Protein AF-A0A818Q4G4-F1 (afdb_monomer)

Structure (mmCIF, N/CA/C/O backbone):
data_AF-A0A818Q4G4-F1
#
_entry.id   AF-A0A818Q4G4-F1
#
loop_
_atom_site.group_PDB
_atom_site.id
_atom_site.type_symbol
_atom_site.label_atom_id
_atom_site.label_alt_id
_atom_site.label_comp_id
_atom_site.label_asym_id
_atom_site.label_entity_id
_atom_site.label_seq_id
_atom_site.pdbx_PDB_ins_code
_atom_site.Cartn_x
_atom_site.Cartn_y
_atom_site.Cartn_z
_atom_site.occupancy
_atom_site.B_iso_or_equiv
_atom_site.auth_seq_id
_atom_site.auth_comp_id
_atom_site.auth_asym_id
_atom_site.auth_atom_id
_atom_site.pdbx_PDB_model_num
ATOM 1 N N . MET A 1 1 ? -18.768 9.412 6.913 1.00 45.88 1 MET A N 1
ATOM 2 C CA . MET A 1 1 ? -18.606 8.507 8.073 1.00 45.88 1 MET A CA 1
ATOM 3 C C . MET A 1 1 ? -18.270 7.125 7.557 1.00 45.88 1 MET A C 1
ATOM 5 O O . MET A 1 1 ? -18.942 6.663 6.645 1.00 45.88 1 MET A O 1
ATOM 9 N N . VAL A 1 2 ? -17.231 6.504 8.109 1.00 59.22 2 VAL A N 1
ATOM 10 C CA . VAL A 1 2 ? -16.833 5.127 7.802 1.00 59.22 2 VAL A CA 1
ATOM 11 C C . VAL A 1 2 ? -17.890 4.202 8.412 1.00 59.22 2 VAL A C 1
ATOM 13 O O . VAL A 1 2 ? -17.959 4.100 9.633 1.00 59.22 2 VAL A O 1
ATOM 16 N N . GLN A 1 3 ? -18.771 3.610 7.601 1.00 64.06 3 GLN A N 1
ATOM 17 C CA . GLN A 1 3 ? -19.768 2.664 8.110 1.00 64.06 3 GLN A CA 1
ATOM 18 C C . GLN A 1 3 ? -19.282 1.224 7.926 1.00 64.06 3 GLN A C 1
ATOM 20 O O . GLN A 1 3 ? -18.859 0.877 6.821 1.00 64.06 3 GLN A O 1
ATOM 25 N N . PRO A 1 4 ? -19.325 0.393 8.981 1.00 77.50 4 PRO A N 1
ATOM 26 C CA . PRO A 1 4 ? -18.997 -1.015 8.859 1.00 77.50 4 PRO A CA 1
ATOM 27 C C . PRO A 1 4 ? -20.070 -1.741 8.044 1.00 77.50 4 PRO A C 1
ATOM 29 O O . PRO A 1 4 ? -21.265 -1.576 8.280 1.00 77.50 4 PRO A O 1
ATOM 32 N N . ILE A 1 5 ? -19.620 -2.550 7.093 1.00 87.31 5 ILE A N 1
ATOM 33 C CA . ILE A 1 5 ? -20.449 -3.378 6.208 1.00 87.31 5 ILE A CA 1
ATOM 34 C C . ILE A 1 5 ? -20.346 -4.852 6.629 1.00 87.31 5 ILE A C 1
ATOM 36 O O . ILE A 1 5 ? -21.287 -5.624 6.467 1.00 87.31 5 ILE A O 1
ATOM 40 N N . TYR A 1 6 ? -19.214 -5.230 7.223 1.00 91.81 6 TYR A N 1
ATOM 41 C CA . TYR A 1 6 ? -18.897 -6.575 7.674 1.00 91.81 6 TYR A CA 1
ATOM 42 C C . TYR A 1 6 ? -18.928 -6.664 9.206 1.00 91.81 6 TYR A C 1
ATOM 44 O O . TYR A 1 6 ? -18.497 -5.732 9.893 1.00 91.81 6 TYR A O 1
ATOM 52 N N . PRO A 1 7 ? -19.367 -7.803 9.776 1.00 90.19 7 PRO A N 1
ATOM 53 C CA . PRO A 1 7 ? -19.354 -8.023 11.226 1.00 90.19 7 PRO A CA 1
ATOM 54 C C . PRO A 1 7 ? -17.931 -8.111 11.802 1.00 90.19 7 PRO A C 1
ATOM 56 O O . PRO A 1 7 ? -17.728 -8.011 13.015 1.00 90.19 7 PRO A O 1
ATOM 59 N N . GLN A 1 8 ? -16.942 -8.344 10.940 1.00 91.81 8 GLN A N 1
ATOM 60 C CA . GLN A 1 8 ? -15.541 -8.479 11.294 1.00 91.81 8 GLN A CA 1
ATOM 61 C C . GLN A 1 8 ? -14.665 -8.248 10.059 1.00 91.81 8 GLN A C 1
ATOM 63 O O . GLN A 1 8 ? -15.056 -8.611 8.953 1.00 91.81 8 GLN A O 1
ATOM 68 N N . THR A 1 9 ? -13.475 -7.691 10.266 1.00 95.00 9 THR A N 1
ATOM 69 C CA . THR A 1 9 ? -12.383 -7.666 9.287 1.00 95.00 9 THR A CA 1
ATOM 70 C C . THR A 1 9 ? -11.334 -8.695 9.690 1.00 95.00 9 THR A C 1
ATOM 72 O O . THR A 1 9 ? -10.832 -8.650 10.819 1.00 95.00 9 THR A O 1
ATOM 75 N N . ALA A 1 10 ? -10.996 -9.606 8.777 1.00 96.56 10 ALA A N 1
ATOM 76 C CA . ALA A 1 10 ? -9.945 -10.600 8.982 1.00 96.56 10 ALA A CA 1
ATOM 77 C C . ALA A 1 10 ? -8.611 -10.115 8.401 1.00 96.56 10 ALA A C 1
ATOM 79 O O . ALA A 1 10 ? -8.514 -9.858 7.197 1.00 96.56 10 ALA A O 1
ATOM 80 N N . VAL A 1 11 ? -7.573 -10.024 9.236 1.00 97.75 11 VAL A N 1
ATOM 81 C CA . VAL A 1 11 ? -6.224 -9.633 8.802 1.00 97.75 11 VAL A CA 1
ATOM 82 C C . VAL A 1 11 ? -5.297 -10.842 8.797 1.00 97.75 11 VAL A C 1
ATOM 84 O O . VAL A 1 11 ? -5.201 -11.577 9.783 1.00 97.75 11 VAL A O 1
ATOM 87 N N . ARG A 1 12 ? -4.589 -11.045 7.684 1.00 97.69 12 ARG A N 1
ATOM 88 C CA . ARG A 1 12 ? -3.616 -12.132 7.521 1.00 97.69 12 ARG A CA 1
ATOM 89 C C . ARG A 1 12 ? -2.305 -11.581 6.980 1.00 97.69 12 ARG A C 1
ATOM 91 O O . ARG A 1 12 ? -2.297 -10.653 6.180 1.00 97.69 12 ARG A O 1
ATOM 98 N N . VAL A 1 13 ? -1.204 -12.182 7.407 1.00 97.50 13 VAL A N 1
ATOM 99 C CA . VAL A 1 13 ? 0.130 -11.947 6.841 1.00 97.50 13 VAL A CA 1
ATOM 100 C C . VAL A 1 13 ? 0.610 -13.273 6.285 1.00 97.50 13 VAL A C 1
ATOM 102 O O . VAL A 1 13 ? 0.623 -14.256 7.027 1.00 97.50 13 VAL A O 1
ATOM 105 N N . ILE A 1 14 ? 0.933 -13.315 4.997 1.00 96.56 14 ILE A N 1
ATOM 106 C CA . ILE A 1 14 ? 1.304 -14.539 4.285 1.00 96.56 14 ILE A CA 1
ATOM 107 C C . ILE A 1 14 ? 2.549 -14.303 3.434 1.00 96.56 14 ILE A C 1
ATOM 109 O O . ILE A 1 14 ? 2.762 -13.207 2.912 1.00 96.56 14 ILE A O 1
ATOM 113 N N . ASN A 1 15 ? 3.379 -15.338 3.344 1.00 95.12 15 ASN A N 1
ATOM 114 C CA . ASN A 1 15 ? 4.581 -15.336 2.527 1.00 95.12 15 ASN A CA 1
ATOM 115 C C . ASN A 1 15 ? 4.192 -15.809 1.126 1.00 95.12 15 ASN A C 1
ATOM 117 O O . ASN A 1 15 ? 4.100 -17.010 0.883 1.00 95.12 15 ASN A O 1
ATOM 121 N N . ALA A 1 16 ? 3.811 -14.858 0.277 1.00 95.19 16 ALA A N 1
ATOM 122 C CA . ALA A 1 16 ? 3.266 -15.120 -1.047 1.00 95.19 16 ALA A CA 1
ATOM 123 C C . ALA A 1 16 ? 3.445 -13.908 -1.967 1.00 95.19 16 ALA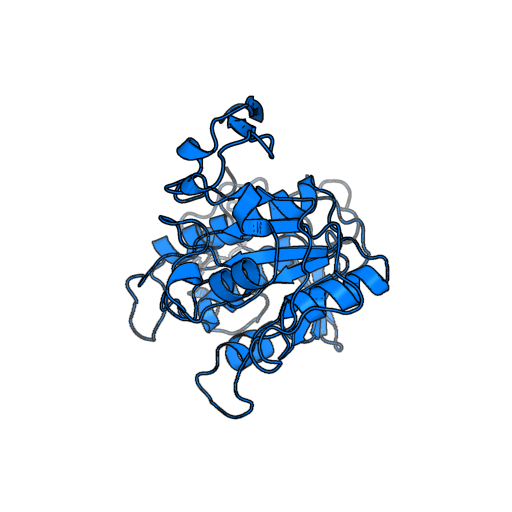 A C 1
ATOM 125 O O . ALA A 1 16 ? 3.551 -12.766 -1.503 1.00 95.19 16 ALA A O 1
ATOM 126 N N . ASP A 1 17 ? 3.408 -14.167 -3.272 1.00 95.88 17 ASP A N 1
ATOM 127 C CA . ASP A 1 17 ? 3.354 -13.145 -4.309 1.00 95.88 17 ASP A CA 1
ATOM 128 C C . ASP A 1 17 ? 2.017 -12.389 -4.278 1.00 95.88 17 ASP A C 1
ATOM 130 O O . ASP A 1 17 ? 0.932 -12.971 -4.202 1.00 95.88 17 ASP A O 1
ATOM 134 N N . CYS A 1 18 ? 2.081 -11.061 -4.351 1.00 97.31 18 CYS A N 1
ATOM 135 C CA . CYS A 1 18 ? 0.892 -10.226 -4.212 1.00 97.31 18 CYS A CA 1
ATOM 136 C C . CYS A 1 18 ? -0.108 -10.354 -5.378 1.00 97.31 18 CYS A C 1
ATOM 138 O O . CYS A 1 18 ? -1.302 -10.145 -5.161 1.00 97.31 18 CYS A O 1
ATOM 140 N N . LEU A 1 19 ? 0.337 -10.722 -6.586 1.00 97.88 19 LEU A N 1
ATOM 141 C CA . LEU A 1 19 ? -0.542 -10.920 -7.741 1.00 97.88 19 LEU A CA 1
ATOM 142 C C . LEU A 1 19 ? -1.226 -12.288 -7.700 1.00 97.88 19 LEU A C 1
ATOM 144 O O . LEU A 1 19 ? -2.399 -12.373 -8.061 1.00 97.88 19 LEU A O 1
ATOM 148 N N . HIS A 1 20 ? -0.562 -13.325 -7.181 1.00 97.12 20 HIS A N 1
ATOM 149 C CA . HIS A 1 20 ? -1.218 -14.609 -6.897 1.00 97.12 20 HIS A CA 1
ATOM 150 C C . HIS A 1 20 ? -2.303 -14.455 -5.824 1.00 97.12 20 HIS A C 1
ATOM 152 O O . HIS A 1 20 ? -3.438 -14.873 -6.028 1.00 97.12 20 HIS A O 1
ATOM 158 N N . VAL A 1 21 ? -2.011 -13.738 -4.732 1.00 98.19 21 VAL A N 1
ATOM 159 C CA . VAL A 1 21 ? -3.006 -13.443 -3.681 1.00 98.19 21 VAL A CA 1
ATOM 160 C C . VAL A 1 21 ? -4.192 -12.643 -4.228 1.00 98.19 21 VAL A C 1
ATOM 162 O O . VAL A 1 21 ? -5.340 -12.888 -3.850 1.00 98.19 21 VAL A O 1
ATOM 165 N N . TYR A 1 22 ? -3.936 -11.686 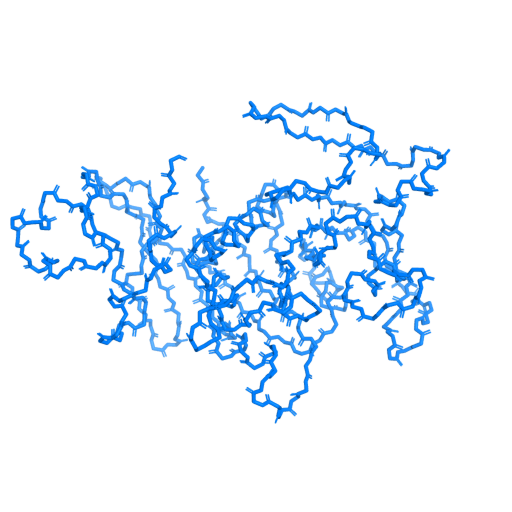-5.125 1.00 98.44 22 TYR A N 1
ATOM 166 C CA . TYR A 1 22 ? -4.996 -10.952 -5.813 1.00 98.44 22 TYR A CA 1
ATOM 167 C C . TYR A 1 22 ? -5.875 -11.896 -6.645 1.00 98.44 22 TYR A C 1
ATOM 169 O O . TYR A 1 22 ? -7.100 -11.855 -6.521 1.00 98.44 22 TYR A O 1
ATOM 177 N N . ALA A 1 23 ? -5.258 -12.771 -7.445 1.00 97.81 23 ALA A N 1
ATOM 178 C CA . ALA A 1 23 ? -5.958 -13.751 -8.271 1.00 97.81 23 ALA A CA 1
ATOM 179 C C . ALA A 1 23 ? -6.847 -14.679 -7.422 1.00 97.81 23 ALA A C 1
ATOM 181 O O . ALA A 1 23 ? -8.038 -14.815 -7.710 1.00 97.81 23 ALA A O 1
ATOM 182 N N . ASP A 1 24 ? -6.325 -15.213 -6.316 1.00 97.69 24 ASP A N 1
ATOM 183 C CA . ASP A 1 24 ? -7.068 -16.087 -5.399 1.00 97.69 24 ASP A CA 1
ATOM 184 C C . ASP A 1 24 ? -8.314 -15.413 -4.811 1.00 97.69 24 ASP A C 1
ATOM 186 O O . ASP A 1 24 ? -9.375 -16.034 -4.683 1.00 97.69 24 ASP A O 1
ATOM 190 N N . LEU A 1 25 ? -8.210 -14.130 -4.451 1.00 98.06 25 LEU A N 1
ATOM 191 C CA . LEU A 1 25 ? -9.346 -13.350 -3.958 1.00 98.06 25 LEU A CA 1
ATOM 192 C C . LEU A 1 25 ? -10.385 -13.109 -5.060 1.00 98.06 25 LEU A C 1
ATOM 194 O O . LEU A 1 25 ? -11.585 -13.247 -4.808 1.00 98.06 25 LEU A O 1
ATOM 198 N N . THR A 1 26 ? -9.949 -12.794 -6.284 1.00 97.06 26 THR A N 1
ATOM 199 C CA . THR A 1 26 ? -10.874 -12.618 -7.417 1.00 97.06 26 THR A CA 1
ATOM 200 C C . THR A 1 26 ? -11.589 -13.914 -7.797 1.00 97.06 26 THR A C 1
ATOM 202 O O . THR A 1 26 ? -12.791 -13.887 -8.065 1.00 97.06 26 THR A O 1
ATOM 205 N N . ALA A 1 27 ? -10.910 -15.065 -7.730 1.00 96.88 27 ALA A N 1
ATOM 206 C CA . ALA A 1 27 ? -11.511 -16.380 -7.964 1.00 96.88 27 ALA A CA 1
ATOM 207 C C . ALA A 1 27 ? -12.617 -16.701 -6.940 1.00 96.88 27 ALA A C 1
ATOM 209 O O . ALA A 1 27 ? -13.618 -17.342 -7.263 1.00 96.88 27 ALA A O 1
ATOM 210 N N . GLN A 1 28 ? -12.485 -16.177 -5.719 1.00 97.00 28 GLN A N 1
ATOM 211 C CA . GLN A 1 28 ? -13.499 -16.243 -4.662 1.00 97.00 28 GLN A CA 1
ATOM 212 C C . GLN A 1 28 ? -14.595 -15.168 -4.784 1.00 97.00 28 GLN A C 1
ATOM 214 O O . GLN A 1 28 ? -15.452 -15.065 -3.907 1.00 97.00 28 GLN A O 1
ATOM 219 N N . ARG A 1 29 ? -14.613 -14.401 -5.883 1.00 96.81 29 ARG A N 1
ATOM 220 C CA . ARG A 1 29 ? -15.570 -13.321 -6.184 1.00 96.81 29 ARG A CA 1
ATOM 221 C C . ARG A 1 29 ? -15.492 -12.105 -5.259 1.00 96.81 29 ARG A C 1
ATOM 223 O O . ARG A 1 29 ? -16.436 -11.314 -5.224 1.00 96.81 29 ARG A O 1
ATOM 230 N N . TYR A 1 30 ? -14.378 -11.925 -4.555 1.00 97.81 30 TYR A N 1
ATOM 231 C CA . TYR A 1 30 ? -14.087 -10.659 -3.887 1.00 97.81 30 TYR A CA 1
ATOM 232 C C . TYR A 1 30 ? -13.664 -9.593 -4.904 1.00 97.81 30 TYR A C 1
ATOM 234 O O . TYR A 1 30 ? -13.288 -9.893 -6.040 1.00 97.81 30 TYR A O 1
ATOM 242 N N . ARG A 1 31 ? -13.694 -8.330 -4.479 1.00 97.88 31 ARG A N 1
ATOM 243 C CA . ARG A 1 31 ? -13.236 -7.158 -5.236 1.00 97.88 31 ARG A CA 1
ATOM 244 C C . ARG A 1 31 ? -11.984 -6.563 -4.581 1.00 97.88 31 ARG A C 1
ATOM 246 O O . ARG A 1 31 ? -12.066 -5.475 -3.998 1.00 97.88 31 ARG A O 1
ATOM 253 N N . PRO A 1 32 ? -10.824 -7.240 -4.669 1.00 98.44 32 PRO A N 1
ATOM 254 C CA . PRO A 1 32 ? -9.597 -6.766 -4.050 1.00 98.44 32 PRO A CA 1
ATOM 255 C C . PRO A 1 32 ? -9.027 -5.513 -4.725 1.00 98.44 32 PRO A C 1
ATOM 257 O O . PRO A 1 32 ? -9.223 -5.273 -5.920 1.00 98.44 32 PRO A O 1
ATOM 260 N N . VAL A 1 33 ? -8.252 -4.748 -3.956 1.00 98.75 33 VAL A N 1
ATOM 261 C CA . VAL A 1 33 ? -7.336 -3.716 -4.458 1.00 98.75 33 VAL A CA 1
ATOM 262 C C . VAL A 1 33 ? -5.914 -3.999 -3.995 1.00 98.75 33 VAL A C 1
ATOM 264 O O . VAL A 1 33 ? -5.688 -4.354 -2.837 1.00 98.75 33 VAL A O 1
ATOM 267 N N . LEU A 1 34 ? -4.958 -3.853 -4.908 1.00 98.75 34 LEU A N 1
ATOM 268 C CA . LEU A 1 34 ? -3.544 -4.121 -4.674 1.00 98.75 34 LEU A CA 1
ATOM 269 C C . LEU A 1 34 ? -2.771 -2.833 -4.372 1.00 98.75 34 LEU A C 1
ATOM 271 O O . LEU A 1 34 ? -2.859 -1.849 -5.104 1.00 98.75 34 LEU A O 1
ATOM 275 N N . LEU A 1 35 ? -1.952 -2.841 -3.326 1.00 98.75 35 LEU A N 1
ATOM 276 C CA . LEU A 1 35 ? -0.977 -1.781 -3.083 1.00 98.75 35 LEU A CA 1
ATOM 277 C C . LEU A 1 35 ? 0.211 -1.918 -4.044 1.00 98.75 35 LEU A C 1
ATOM 279 O O . LEU A 1 35 ? 0.938 -2.907 -3.979 1.00 98.75 35 LEU A O 1
ATOM 283 N N . ASN A 1 36 ? 0.457 -0.891 -4.857 1.00 98.50 36 ASN A N 1
ATOM 284 C CA . ASN A 1 36 ? 1.748 -0.665 -5.506 1.00 98.50 36 ASN A CA 1
ATOM 285 C C . ASN A 1 36 ? 2.608 0.237 -4.597 1.00 98.50 36 ASN A C 1
ATOM 287 O O . ASN A 1 36 ? 2.262 1.402 -4.365 1.00 98.50 36 ASN A O 1
ATOM 291 N N . MET A 1 37 ? 3.716 -0.294 -4.070 1.00 97.38 37 MET A N 1
ATOM 292 C CA . MET A 1 37 ? 4.698 0.447 -3.265 1.00 97.38 37 MET A CA 1
ATOM 293 C C . MET A 1 37 ? 5.553 1.359 -4.153 1.00 97.38 37 MET A C 1
ATOM 295 O O . MET A 1 37 ? 6.731 1.105 -4.390 1.00 97.38 37 MET A O 1
ATOM 299 N N . ALA A 1 38 ? 4.920 2.420 -4.640 1.00 96.62 38 ALA A N 1
ATOM 300 C CA . ALA A 1 38 ? 5.398 3.188 -5.774 1.00 96.62 38 ALA A CA 1
ATOM 301 C C . ALA A 1 38 ? 6.653 4.022 -5.492 1.00 96.62 38 ALA A C 1
ATOM 303 O O . ALA A 1 38 ? 6.850 4.583 -4.409 1.00 96.62 38 ALA A O 1
ATOM 304 N N . ASN A 1 39 ? 7.461 4.205 -6.523 1.00 96.44 39 ASN A N 1
ATOM 305 C CA . ASN A 1 39 ? 8.461 5.249 -6.591 1.00 96.44 39 ASN A CA 1
ATOM 306 C C . ASN A 1 39 ? 7.770 6.604 -6.814 1.00 96.44 39 ASN A C 1
ATOM 308 O O . ASN A 1 39 ? 6.958 6.751 -7.717 1.00 96.44 39 ASN A O 1
ATOM 312 N N . ALA A 1 40 ? 8.092 7.621 -6.009 1.00 95.00 40 ALA A N 1
ATOM 313 C CA . ALA A 1 40 ? 7.434 8.930 -6.100 1.00 95.00 40 ALA A CA 1
ATOM 314 C C . ALA A 1 40 ? 7.803 9.738 -7.358 1.00 95.00 40 ALA A C 1
ATOM 316 O O . ALA A 1 40 ? 7.111 10.697 -7.691 1.00 95.00 40 ALA A O 1
ATOM 317 N N . GLN A 1 41 ? 8.920 9.416 -8.011 1.00 94.38 41 GLN A N 1
ATOM 318 C CA . GLN A 1 41 ? 9.505 10.209 -9.095 1.00 94.38 41 GLN A CA 1
ATOM 319 C C . GLN A 1 41 ? 9.276 9.576 -10.463 1.00 94.38 41 GLN A C 1
ATOM 321 O O . GLN A 1 41 ? 9.049 10.287 -11.438 1.00 94.38 41 GLN A O 1
ATOM 326 N N . THR A 1 42 ? 9.359 8.250 -10.543 1.00 93.31 42 THR A N 1
ATOM 327 C CA . THR A 1 42 ? 9.336 7.524 -11.812 1.00 93.31 42 THR A CA 1
ATOM 328 C C . THR A 1 42 ? 8.300 6.406 -11.755 1.00 93.31 42 THR A C 1
ATOM 330 O O . THR A 1 42 ? 8.431 5.536 -10.896 1.00 93.31 42 THR A O 1
ATOM 333 N N . PRO A 1 43 ? 7.300 6.386 -12.654 1.00 93.31 43 PRO A N 1
ATOM 334 C CA . PRO A 1 43 ? 6.320 5.306 -12.705 1.00 93.31 43 PRO A CA 1
ATOM 335 C C . PRO A 1 43 ? 7.012 3.968 -12.962 1.00 93.31 43 PRO A C 1
ATOM 337 O O . PRO A 1 43 ? 7.829 3.850 -13.879 1.00 93.31 43 PRO A O 1
ATOM 340 N N . GLY A 1 44 ? 6.699 2.957 -12.152 1.00 94.25 44 GLY A N 1
ATOM 341 C CA . GLY A 1 44 ? 7.310 1.639 -12.302 1.00 94.25 44 GLY A CA 1
ATOM 342 C C . GLY A 1 44 ? 8.765 1.575 -11.840 1.00 94.25 44 GLY A C 1
ATOM 343 O O . GLY A 1 44 ? 9.455 0.611 -12.164 1.00 94.25 44 GLY A O 1
ATOM 344 N N . GLY A 1 45 ? 9.274 2.617 -11.173 1.00 93.94 45 GLY A N 1
ATOM 345 C CA . GLY A 1 45 ? 10.643 2.674 -10.674 1.00 93.94 45 GLY A CA 1
ATOM 346 C C . GLY A 1 45 ? 11.689 2.351 -11.746 1.00 93.94 45 GLY A C 1
ATOM 347 O O . GLY A 1 45 ? 11.878 3.077 -12.726 1.00 93.94 45 GLY A O 1
ATOM 348 N N . GLY A 1 46 ? 12.433 1.268 -11.534 1.00 93.88 46 GLY A N 1
ATOM 349 C CA . GLY A 1 46 ? 13.468 0.777 -12.437 1.00 93.88 46 GLY A CA 1
ATOM 350 C C . GLY A 1 46 ? 13.046 -0.370 -13.357 1.00 93.88 46 GLY A C 1
ATOM 351 O O . GLY A 1 46 ? 13.943 -1.069 -13.828 1.00 93.88 46 GLY A O 1
ATOM 352 N N . TYR A 1 47 ? 11.752 -0.591 -13.636 1.00 94.19 47 TYR A N 1
ATOM 353 C CA . TYR A 1 47 ? 11.278 -1.838 -14.268 1.00 94.19 47 TYR A CA 1
ATOM 354 C C . TYR A 1 47 ? 11.965 -2.173 -15.602 1.00 94.19 47 TYR A C 1
ATOM 356 O O . TYR A 1 47 ? 12.277 -3.336 -15.857 1.00 94.19 47 TYR A O 1
ATOM 364 N N . ARG A 1 48 ? 12.286 -1.151 -16.409 1.00 92.56 48 ARG A N 1
ATOM 365 C CA . ARG A 1 48 ? 13.000 -1.269 -17.699 1.00 92.56 48 ARG A CA 1
ATOM 366 C C . ARG A 1 48 ? 14.485 -1.616 -17.576 1.00 92.56 48 ARG A C 1
ATOM 368 O O . ARG A 1 48 ? 15.100 -2.009 -18.558 1.00 92.56 48 ARG A O 1
ATOM 375 N N . ARG A 1 49 ? 15.072 -1.396 -16.399 1.00 92.44 49 ARG A N 1
ATOM 376 C CA . ARG A 1 49 ? 16.503 -1.586 -16.109 1.00 92.44 49 ARG A CA 1
ATOM 377 C C . ARG A 1 49 ? 16.777 -2.875 -15.332 1.00 92.44 49 ARG A C 1
ATOM 379 O O . ARG A 1 49 ? 17.910 -3.085 -14.923 1.00 92.44 49 ARG A O 1
ATOM 386 N N . GLY A 1 50 ? 15.751 -3.698 -15.107 1.00 88.31 50 GLY A N 1
ATOM 387 C CA . GLY A 1 50 ? 15.876 -4.930 -14.330 1.00 88.31 50 GLY A CA 1
ATOM 388 C C . GLY A 1 50 ? 16.003 -4.700 -12.825 1.00 88.31 50 GLY A C 1
ATOM 389 O O . GLY A 1 50 ? 16.562 -5.541 -12.143 1.00 88.31 50 GLY A O 1
ATOM 390 N N . ALA A 1 51 ? 15.517 -3.572 -12.289 1.00 89.62 51 ALA A N 1
ATOM 391 C CA . ALA A 1 51 ? 15.452 -3.424 -10.836 1.00 89.62 51 ALA A CA 1
ATOM 392 C C . ALA A 1 51 ? 14.445 -4.423 -10.237 1.00 89.62 51 ALA A C 1
ATOM 394 O O . ALA A 1 51 ? 13.396 -4.703 -10.831 1.00 89.62 51 ALA A O 1
ATOM 395 N N . GLU A 1 52 ? 14.779 -4.950 -9.066 1.00 86.50 52 GLU A N 1
ATOM 396 C CA . GLU A 1 52 ? 14.043 -6.008 -8.377 1.00 86.50 52 GLU A CA 1
ATOM 397 C C . GLU A 1 52 ? 13.363 -5.424 -7.135 1.00 86.50 52 GLU A C 1
ATOM 399 O O . GLU A 1 52 ? 13.937 -5.330 -6.051 1.00 86.50 52 GLU A O 1
ATOM 404 N N . ALA A 1 53 ? 12.128 -4.963 -7.314 1.00 92.62 53 ALA A N 1
ATOM 405 C CA . ALA A 1 53 ? 11.224 -4.643 -6.220 1.00 92.62 53 ALA A CA 1
ATOM 406 C C . ALA A 1 53 ? 9.778 -4.932 -6.642 1.00 92.62 53 ALA A C 1
ATOM 408 O O . ALA A 1 53 ? 9.496 -5.287 -7.790 1.00 92.62 53 ALA A O 1
ATOM 409 N N . GLN A 1 54 ? 8.851 -4.800 -5.692 1.00 95.81 54 GLN A N 1
ATOM 410 C CA . GLN A 1 54 ? 7.442 -5.119 -5.914 1.00 95.81 54 GLN A CA 1
ATOM 411 C C . GLN A 1 54 ? 6.831 -4.311 -7.070 1.00 95.81 54 GLN A C 1
ATOM 413 O O . GLN A 1 54 ? 6.160 -4.891 -7.920 1.00 95.81 54 GLN A O 1
ATOM 418 N N . GLU A 1 55 ? 7.067 -2.995 -7.120 1.00 97.00 55 GLU A N 1
ATOM 419 C CA . GLU A 1 55 ? 6.538 -2.135 -8.186 1.00 97.00 55 GLU A CA 1
ATOM 420 C C . GLU A 1 55 ? 7.030 -2.605 -9.560 1.00 97.00 55 GLU A C 1
ATOM 422 O O . GLU A 1 55 ? 6.235 -2.815 -10.478 1.00 97.00 55 GLU A O 1
ATOM 427 N N . GLU A 1 56 ? 8.335 -2.827 -9.693 1.00 96.25 56 GLU A N 1
ATOM 428 C CA . GLU A 1 56 ? 8.943 -3.282 -10.933 1.00 96.25 56 GLU A CA 1
ATOM 429 C C . GLU A 1 56 ? 8.404 -4.637 -11.397 1.00 96.25 56 GLU A C 1
ATOM 431 O O . GLU A 1 56 ? 8.149 -4.822 -12.590 1.00 96.25 56 GLU A O 1
ATOM 436 N N . ASN A 1 57 ? 8.199 -5.569 -10.464 1.00 95.56 57 ASN A N 1
ATOM 437 C CA . ASN A 1 57 ? 7.647 -6.886 -10.756 1.00 95.56 57 ASN A CA 1
ATOM 438 C C . ASN A 1 57 ? 6.198 -6.778 -11.274 1.00 95.56 57 ASN A C 1
ATOM 440 O O . ASN A 1 57 ? 5.875 -7.358 -12.313 1.00 95.56 57 ASN A O 1
ATOM 444 N N . ILE A 1 58 ? 5.356 -5.946 -10.641 1.00 97.44 58 ILE A N 1
ATOM 445 C CA . ILE A 1 58 ? 3.985 -5.677 -11.110 1.00 97.44 58 ILE A CA 1
ATOM 446 C C . ILE A 1 58 ? 4.005 -5.078 -12.525 1.00 97.44 58 ILE A C 1
ATOM 448 O O . ILE A 1 58 ? 3.241 -5.512 -13.392 1.00 97.44 58 ILE A O 1
ATOM 452 N N . PHE A 1 59 ? 4.879 -4.102 -12.786 1.00 96.94 59 PHE A N 1
ATOM 453 C CA . PHE A 1 59 ? 4.976 -3.442 -14.093 1.00 96.94 59 PHE A CA 1
ATOM 454 C C . PHE A 1 59 ? 5.440 -4.391 -15.199 1.00 96.94 59 PHE A C 1
ATOM 456 O O . PHE A 1 59 ? 4.913 -4.333 -16.307 1.00 96.94 59 PHE A O 1
ATOM 463 N N . ARG A 1 60 ? 6.391 -5.290 -14.917 1.00 96.38 60 ARG A N 1
ATOM 464 C CA . ARG A 1 60 ? 6.855 -6.288 -15.896 1.00 96.38 60 ARG A CA 1
ATOM 465 C C . ARG A 1 60 ? 5.793 -7.332 -16.231 1.00 96.38 60 ARG A C 1
ATOM 467 O O . ARG A 1 60 ? 5.804 -7.864 -17.339 1.00 96.38 60 ARG A O 1
ATOM 474 N N . ARG A 1 61 ? 4.886 -7.623 -15.296 1.00 97.56 61 ARG A N 1
ATOM 475 C CA . ARG A 1 61 ? 3.890 -8.696 -15.427 1.00 97.56 61 ARG A CA 1
ATOM 476 C C . ARG A 1 61 ? 2.533 -8.257 -15.954 1.00 97.56 61 ARG A C 1
ATOM 478 O O . ARG A 1 61 ? 1.670 -9.103 -16.186 1.00 97.56 61 ARG A O 1
ATOM 485 N N . SER A 1 62 ? 2.327 -6.959 -16.139 1.00 97.56 62 SER A N 1
ATOM 486 C CA . SER A 1 62 ? 1.018 -6.401 -16.462 1.00 97.56 62 SER A CA 1
ATOM 487 C C . SER A 1 62 ? 1.089 -5.279 -17.487 1.00 97.56 62 SER A C 1
ATOM 489 O O . SER A 1 62 ? 2.158 -4.818 -17.880 1.00 97.56 62 SER A O 1
ATOM 491 N N . ASN A 1 63 ? -0.079 -4.811 -17.918 1.00 95.06 63 ASN A N 1
ATOM 492 C CA . ASN A 1 63 ? -0.206 -3.631 -18.769 1.00 95.06 63 ASN A CA 1
ATOM 493 C C . ASN A 1 63 ? -0.218 -2.320 -17.957 1.00 95.06 63 ASN A C 1
ATOM 495 O O . ASN A 1 63 ? -0.517 -1.270 -18.521 1.00 95.06 63 ASN A O 1
ATOM 499 N N . TYR A 1 64 ? 0.097 -2.357 -16.656 1.00 95.12 64 TYR A N 1
ATOM 500 C CA . TYR A 1 64 ? -0.014 -1.201 -15.759 1.00 95.12 64 TYR A CA 1
ATOM 501 C C . TYR A 1 64 ? 0.828 -0.003 -16.228 1.00 95.12 64 TYR A C 1
ATOM 503 O O . TYR A 1 64 ? 0.419 1.153 -16.097 1.00 95.12 64 TYR A O 1
ATOM 511 N N . PHE A 1 65 ? 1.962 -0.265 -16.881 1.00 91.75 65 PHE A N 1
ATOM 512 C CA . PHE A 1 65 ? 2.786 0.780 -17.485 1.00 91.75 65 PHE A CA 1
ATOM 513 C C . PHE A 1 65 ? 2.019 1.644 -18.502 1.00 91.75 65 PHE A C 1
ATOM 515 O O . PHE A 1 65 ? 2.333 2.820 -18.621 1.00 91.75 65 PHE A O 1
ATOM 522 N N . LEU A 1 66 ? 0.992 1.121 -19.190 1.00 89.25 66 LEU A N 1
ATOM 523 C CA . LEU A 1 66 ? 0.168 1.919 -20.111 1.00 89.25 66 LEU A CA 1
ATOM 524 C C . LEU A 1 66 ? -0.611 3.019 -19.383 1.00 89.25 66 LEU A C 1
ATOM 526 O O . LEU A 1 66 ? -0.864 4.070 -19.959 1.00 89.25 66 LEU A O 1
ATOM 530 N N . GLY A 1 67 ? -0.983 2.772 -18.125 1.00 85.62 67 GLY A N 1
ATOM 531 C CA . GLY A 1 67 ? -1.682 3.739 -17.292 1.00 85.62 67 GLY A CA 1
ATOM 532 C C . GLY A 1 67 ? -0.749 4.792 -16.705 1.00 85.62 67 GLY A C 1
ATOM 533 O O . GLY A 1 67 ? -1.135 5.947 -16.624 1.00 85.62 67 GLY A O 1
ATOM 534 N N . LEU A 1 68 ? 0.475 4.443 -16.305 1.00 87.06 68 LEU A N 1
ATOM 535 C CA . LEU A 1 68 ? 1.314 5.350 -15.505 1.00 87.06 68 LEU A CA 1
ATOM 536 C C . LEU A 1 68 ? 2.578 5.862 -16.200 1.00 87.06 68 LEU A C 1
ATOM 538 O O . LEU A 1 68 ? 3.051 6.947 -15.863 1.00 87.06 68 LEU A O 1
ATOM 542 N N . ASP A 1 69 ? 3.144 5.111 -17.143 1.00 85.06 69 ASP A N 1
ATOM 543 C CA . ASP A 1 69 ? 4.373 5.490 -17.836 1.00 85.06 69 ASP A CA 1
ATOM 544 C C . ASP A 1 69 ? 4.048 6.440 -18.994 1.00 85.06 69 ASP A C 1
ATOM 546 O O . ASP A 1 69 ? 3.856 6.031 -20.139 1.00 85.06 69 ASP A O 1
ATOM 550 N N . SER A 1 70 ? 3.988 7.740 -18.685 1.00 79.00 70 SER A N 1
ATOM 551 C CA . SER A 1 70 ? 3.635 8.780 -19.658 1.00 79.00 70 SER A CA 1
ATOM 552 C C . SER A 1 70 ? 4.579 8.833 -20.862 1.00 79.00 70 SER A C 1
ATOM 554 O O . SER A 1 70 ? 4.188 9.341 -21.908 1.00 79.00 70 SER A O 1
ATOM 556 N N . ALA A 1 71 ? 5.802 8.297 -20.753 1.00 77.06 71 ALA A N 1
ATOM 557 C CA . ALA A 1 71 ? 6.724 8.198 -21.883 1.00 77.06 71 ALA A CA 1
ATOM 558 C C . ALA A 1 71 ? 6.252 7.190 -22.950 1.00 77.06 71 ALA A C 1
ATOM 560 O O . ALA A 1 71 ? 6.764 7.202 -24.068 1.00 77.06 71 ALA A O 1
ATOM 561 N N . LEU A 1 72 ? 5.293 6.321 -22.614 1.00 76.38 72 LEU A N 1
ATOM 562 C CA . LEU A 1 72 ? 4.652 5.367 -23.523 1.00 76.38 72 LEU A CA 1
ATOM 563 C C . LEU A 1 72 ? 3.215 5.746 -23.889 1.00 76.38 72 LEU A C 1
ATOM 565 O O . LEU A 1 72 ? 2.612 5.053 -24.709 1.00 76.38 72 LEU A O 1
ATOM 569 N N . ASP A 1 73 ? 2.658 6.818 -23.318 1.00 67.62 73 ASP A N 1
ATOM 570 C CA . ASP A 1 73 ? 1.292 7.252 -23.624 1.00 67.62 73 ASP A CA 1
ATOM 571 C C . ASP A 1 73 ? 1.250 8.055 -24.933 1.00 67.62 73 ASP A C 1
ATOM 573 O O . ASP A 1 73 ? 1.043 9.269 -24.963 1.00 67.62 73 ASP A O 1
ATOM 577 N N . SER A 1 74 ? 1.489 7.365 -26.049 1.00 59.97 74 SER A N 1
ATOM 578 C CA . SER A 1 74 ? 1.444 7.948 -27.391 1.00 59.97 74 SER A CA 1
ATOM 579 C C . SER A 1 74 ? 0.022 8.077 -27.954 1.00 59.97 74 SER A C 1
ATOM 581 O O . SER A 1 74 ? -0.161 8.711 -28.989 1.00 59.97 74 SER A O 1
ATOM 583 N N . GLU A 1 75 ? -0.987 7.475 -27.311 1.00 62.44 75 GLU A N 1
ATOM 584 C CA . GLU A 1 75 ? -2.311 7.248 -27.917 1.00 62.44 75 GLU A CA 1
ATOM 585 C C . GLU A 1 75 ? -3.520 7.620 -27.034 1.00 62.44 75 GLU A C 1
ATOM 587 O O . GLU A 1 75 ? -4.650 7.373 -27.449 1.00 62.44 75 GLU A O 1
ATOM 592 N N . ARG A 1 76 ? -3.341 8.253 -25.860 1.00 63.22 76 ARG A N 1
ATOM 593 C CA . ARG A 1 76 ? -4.441 8.569 -24.915 1.00 63.22 76 ARG A CA 1
ATOM 594 C C . ARG A 1 76 ? -5.261 7.329 -24.551 1.00 63.22 76 ARG A C 1
ATOM 596 O O . ARG A 1 76 ? -6.489 7.327 -24.636 1.00 63.22 76 ARG A O 1
ATOM 603 N N . ARG A 1 77 ? -4.573 6.258 -24.159 1.00 72.69 77 ARG A N 1
ATOM 604 C CA . ARG A 1 77 ? -5.213 4.963 -23.856 1.00 72.69 77 ARG A CA 1
ATOM 605 C C . ARG A 1 77 ? -5.967 4.962 -22.526 1.00 72.69 77 ARG A C 1
ATOM 607 O O . ARG A 1 77 ? -6.803 4.090 -22.305 1.00 72.69 77 ARG A O 1
ATOM 614 N N . CYS A 1 78 ? -5.691 5.937 -21.664 1.00 80.75 78 CYS A N 1
ATOM 615 C CA . CYS A 1 78 ? -6.305 6.072 -20.352 1.00 80.75 78 CYS A CA 1
ATOM 616 C C . CYS A 1 78 ? -6.869 7.480 -20.143 1.00 80.75 78 CYS A C 1
ATOM 618 O O . CYS A 1 78 ? -6.378 8.471 -20.691 1.00 80.75 78 CYS A O 1
ATOM 620 N N . GLU A 1 79 ? -7.898 7.565 -19.303 1.00 85.75 79 GLU A N 1
ATOM 621 C CA . GLU A 1 79 ? -8.390 8.833 -18.784 1.00 85.75 79 GLU A CA 1
ATOM 622 C C . GLU A 1 79 ? -7.803 9.092 -17.399 1.00 85.75 79 GLU A C 1
ATOM 624 O O . GLU A 1 79 ? -7.781 8.218 -16.534 1.00 85.75 79 GLU A O 1
ATOM 629 N N . TYR A 1 80 ? -7.342 10.320 -17.186 1.00 85.19 80 TYR A N 1
ATOM 630 C CA . TYR A 1 80 ? -6.660 10.714 -15.963 1.00 85.19 80 TYR A CA 1
ATOM 631 C C . TYR A 1 80 ? -7.459 11.764 -15.229 1.00 85.19 80 TYR A C 1
ATOM 633 O O . TYR A 1 80 ? -7.818 12.793 -15.805 1.00 85.19 80 TYR A O 1
ATOM 641 N N . PHE A 1 81 ? -7.675 11.534 -13.940 1.00 82.69 81 PHE A N 1
ATOM 642 C CA . PHE A 1 81 ? -8.434 12.441 -13.098 1.00 82.69 81 PHE A CA 1
ATOM 643 C C . PHE A 1 81 ? -7.710 12.730 -11.788 1.00 82.69 81 PHE A C 1
ATOM 645 O O . PHE A 1 81 ? -7.004 11.883 -11.241 1.00 82.69 81 PHE A O 1
ATOM 652 N N . ARG A 1 82 ? -7.918 13.938 -11.271 1.00 80.50 82 ARG A N 1
ATOM 653 C CA . ARG A 1 82 ? -7.484 14.381 -9.945 1.00 80.50 82 ARG A CA 1
ATOM 654 C C . ARG A 1 82 ? -8.667 15.022 -9.230 1.00 80.50 82 ARG A C 1
ATOM 656 O O . ARG A 1 82 ? -9.479 15.680 -9.872 1.00 80.50 82 ARG A O 1
ATOM 663 N N . TYR A 1 83 ? -8.736 14.859 -7.914 1.00 69.38 83 TYR A N 1
ATOM 664 C CA . TYR A 1 83 ? -9.670 15.606 -7.075 1.00 69.38 83 TYR A CA 1
ATOM 665 C C . TYR A 1 83 ? -9.019 16.902 -6.588 1.00 69.38 83 TYR A C 1
ATOM 667 O O . TYR A 1 83 ? -7.868 16.883 -6.145 1.00 69.38 83 TYR A O 1
ATOM 675 N N . SER A 1 84 ? -9.734 18.020 -6.701 1.00 61.91 84 SER A N 1
ATOM 676 C CA . SER A 1 84 ? -9.326 19.299 -6.115 1.00 61.91 84 SER A CA 1
ATOM 677 C C . SER A 1 84 ? -9.475 19.279 -4.589 1.00 61.91 84 SER A C 1
ATOM 679 O O . SER A 1 84 ? -10.139 18.404 -4.031 1.00 61.91 84 SER A O 1
ATOM 681 N N . ASP A 1 85 ? -8.928 20.288 -3.907 1.00 56.56 85 ASP A N 1
ATOM 682 C CA . ASP A 1 85 ? -9.103 20.461 -2.455 1.00 56.56 85 ASP A CA 1
ATOM 683 C C . ASP A 1 85 ? -10.577 20.653 -2.045 1.00 56.56 85 ASP A C 1
ATOM 685 O O . ASP A 1 85 ? -10.932 20.464 -0.885 1.00 56.56 85 ASP A O 1
ATOM 689 N N . GLN A 1 86 ? -11.445 21.008 -2.999 1.00 54.50 86 GLN A N 1
ATOM 690 C CA . GLN A 1 86 ? -12.895 21.135 -2.814 1.00 54.50 86 GLN A CA 1
ATOM 691 C C . GLN A 1 86 ? -13.652 19.835 -3.154 1.00 54.50 86 GLN A C 1
ATOM 693 O O . GLN A 1 86 ? -14.878 19.801 -3.098 1.00 54.50 86 GLN A O 1
ATOM 698 N N . GLY A 1 87 ? -12.943 18.757 -3.513 1.00 54.06 87 GLY A N 1
ATOM 699 C CA . GLY A 1 87 ? -13.527 17.456 -3.850 1.00 54.06 87 GLY A CA 1
ATOM 700 C C . GLY A 1 87 ? -14.050 17.337 -5.284 1.00 54.06 87 GLY A C 1
ATOM 701 O O . GLY A 1 87 ? -14.728 16.364 -5.605 1.00 54.06 87 GLY A O 1
ATOM 702 N N . GLU A 1 88 ? -13.738 18.289 -6.164 1.00 63.97 88 GLU A N 1
ATOM 703 C CA . GLU A 1 88 ? -14.186 18.253 -7.559 1.00 63.97 88 GLU A CA 1
ATOM 704 C C . GLU A 1 88 ? -13.242 17.419 -8.425 1.00 63.97 88 GLU A C 1
ATOM 706 O O . GLU A 1 88 ? -12.022 17.594 -8.378 1.00 63.97 88 GLU A O 1
ATOM 711 N N . GLN A 1 89 ? -13.801 16.538 -9.254 1.00 75.38 89 GLN A N 1
ATOM 712 C CA . GLN A 1 89 ? -13.032 15.727 -10.192 1.00 75.38 89 GLN A CA 1
ATOM 713 C C . GLN A 1 89 ? -12.660 16.545 -11.433 1.00 75.38 89 GLN A C 1
ATOM 715 O O . GLN A 1 89 ? -13.519 17.096 -12.119 1.00 75.38 89 GLN A O 1
ATOM 720 N N . GLN A 1 90 ? -11.371 16.585 -11.754 1.00 79.38 90 GLN A N 1
ATOM 721 C CA . GLN A 1 90 ? -10.828 17.317 -12.893 1.00 79.38 90 GLN A CA 1
ATOM 722 C C . GLN A 1 90 ? -9.995 16.382 -13.759 1.00 79.38 90 GLN A C 1
ATOM 724 O O . GLN A 1 90 ? -9.180 15.610 -13.250 1.00 79.38 90 GLN A O 1
ATOM 729 N N . ARG A 1 91 ? -10.188 16.455 -15.078 1.00 88.06 91 ARG A N 1
ATOM 730 C CA . ARG A 1 91 ? -9.374 15.703 -16.033 1.00 88.06 91 ARG A CA 1
ATOM 731 C C . ARG A 1 91 ? -7.985 16.330 -16.135 1.00 88.06 91 ARG A C 1
ATOM 733 O O . ARG A 1 91 ? -7.861 17.546 -16.259 1.00 88.06 91 ARG A O 1
ATOM 740 N N . VAL A 1 92 ? -6.948 15.502 -16.107 1.00 86.56 92 VAL A N 1
ATOM 741 C CA . VAL A 1 92 ? -5.545 15.939 -16.119 1.00 86.56 92 VAL A CA 1
ATOM 742 C C . VAL A 1 92 ? -4.744 15.247 -17.226 1.00 86.56 92 VAL A C 1
ATOM 744 O O . VAL A 1 92 ? -5.238 14.353 -17.906 1.00 86.56 92 VAL A O 1
ATOM 747 N N . SER A 1 93 ? -3.507 15.698 -17.446 1.00 86.06 93 SER A N 1
ATOM 748 C CA . SER A 1 93 ? -2.555 15.045 -18.357 1.00 86.06 93 SER A CA 1
ATOM 749 C C . SER A 1 93 ? -1.787 13.934 -17.624 1.00 86.06 93 SER A C 1
ATOM 751 O O . SER A 1 93 ? -1.445 14.144 -16.454 1.00 86.06 93 SER A O 1
ATOM 753 N N . PRO A 1 94 ? -1.424 12.815 -18.282 1.00 82.88 94 PRO A N 1
ATOM 754 C CA . PRO A 1 94 ? -0.546 11.781 -17.705 1.00 82.88 94 PRO A CA 1
ATOM 755 C C . PRO A 1 94 ? 0.777 12.357 -17.174 1.00 82.88 94 PRO A C 1
ATOM 757 O O . PRO A 1 94 ? 1.272 11.951 -16.127 1.00 82.88 94 PRO A O 1
ATOM 760 N N . HIS A 1 95 ? 1.308 13.391 -17.834 1.00 85.00 95 HIS A N 1
ATOM 761 C CA . HIS A 1 95 ? 2.550 14.072 -17.446 1.00 85.00 95 HIS A CA 1
ATOM 762 C C . HIS A 1 95 ? 2.446 14.834 -16.114 1.00 85.00 95 HIS A C 1
ATOM 764 O O . HIS A 1 95 ? 3.453 15.294 -15.593 1.00 85.00 95 HIS A O 1
ATOM 770 N N . SER A 1 96 ? 1.236 15.008 -15.572 1.00 85.00 96 SER A N 1
ATOM 771 C CA . SER A 1 96 ? 1.002 15.703 -14.299 1.00 85.00 96 SER A CA 1
ATOM 772 C C . SER A 1 96 ? 0.900 14.766 -13.092 1.00 85.00 96 SER A C 1
ATOM 774 O O . SER A 1 96 ? 0.743 15.243 -11.965 1.00 85.00 96 SER A O 1
ATOM 776 N N . LEU A 1 97 ? 0.943 13.447 -13.317 1.00 85.81 97 LEU A N 1
ATOM 777 C CA . LEU A 1 97 ? 0.841 12.436 -12.261 1.00 85.81 97 LEU A CA 1
ATOM 778 C C . LEU A 1 97 ? 2.141 12.307 -11.461 1.00 85.81 97 LEU A C 1
ATOM 780 O O . LEU A 1 97 ? 2.093 12.043 -10.259 1.00 85.81 97 LEU A O 1
ATOM 784 N N . TYR A 1 98 ? 3.274 12.532 -12.132 1.00 90.44 98 TYR A N 1
ATOM 785 C CA . TYR A 1 98 ? 4.611 12.468 -11.560 1.00 90.44 98 TYR A CA 1
ATOM 786 C C . TYR A 1 98 ? 5.333 13.822 -11.675 1.00 90.44 98 TYR A C 1
ATOM 788 O O . TYR A 1 98 ? 5.162 14.517 -12.677 1.00 90.44 98 TYR A O 1
ATOM 796 N N . PRO A 1 99 ? 6.154 14.198 -10.679 1.00 92.19 99 PRO A N 1
ATOM 797 C CA . PRO A 1 99 ? 6.357 13.495 -9.411 1.00 92.19 99 PRO A CA 1
ATOM 798 C C . PRO A 1 99 ? 5.095 13.502 -8.533 1.00 92.19 99 PRO A C 1
ATOM 800 O O . PRO A 1 99 ? 4.324 14.463 -8.524 1.00 92.19 99 PRO A O 1
ATOM 803 N N . MET A 1 100 ? 4.880 12.411 -7.797 1.00 89.00 100 MET A N 1
ATOM 804 C CA . MET A 1 100 ? 3.738 12.264 -6.899 1.00 89.00 100 MET A CA 1
ATOM 805 C C . MET A 1 100 ? 3.828 13.282 -5.759 1.00 89.00 100 MET A C 1
ATOM 807 O O . MET A 1 100 ? 4.896 13.501 -5.180 1.00 89.00 100 MET A O 1
ATOM 811 N N . SER A 1 101 ? 2.693 13.870 -5.379 1.00 85.62 101 SER A N 1
ATOM 812 C CA . SER A 1 101 ? 2.641 14.722 -4.190 1.00 85.62 101 SER A CA 1
ATOM 813 C C . SER A 1 101 ? 2.856 13.897 -2.915 1.00 85.62 101 SER A C 1
ATOM 815 O O . SER A 1 101 ? 2.527 12.712 -2.855 1.00 85.62 101 SER A O 1
ATOM 817 N N . THR A 1 102 ? 3.371 14.525 -1.853 1.00 81.94 102 THR A N 1
ATOM 818 C CA . THR A 1 102 ? 3.739 13.835 -0.602 1.00 81.94 102 THR A CA 1
ATOM 819 C C . THR A 1 102 ? 2.609 12.996 -0.004 1.00 81.94 102 THR A C 1
ATOM 821 O O . THR A 1 102 ? 2.882 11.945 0.559 1.00 81.94 102 THR A O 1
ATOM 824 N N . PHE A 1 103 ? 1.351 13.415 -0.111 1.00 82.69 103 PHE A N 1
ATOM 825 C CA . PHE A 1 103 ? 0.201 12.633 0.368 1.00 82.69 103 PHE A CA 1
ATOM 826 C C . PHE A 1 103 ? -0.674 12.098 -0.769 1.00 82.69 103 PHE A C 1
ATOM 828 O O . PHE A 1 103 ? -1.713 11.498 -0.505 1.00 82.69 103 PHE A O 1
ATOM 835 N N . GLY A 1 104 ? -0.253 12.306 -2.016 1.00 79.31 104 GLY A N 1
ATOM 836 C CA . GLY A 1 104 ? -0.945 11.825 -3.197 1.00 79.31 104 GLY A CA 1
ATOM 837 C C . GLY A 1 104 ? -0.849 10.313 -3.337 1.00 79.31 104 GLY A C 1
ATOM 838 O O . GLY A 1 104 ? 0.114 9.679 -2.906 1.00 79.31 104 GLY A O 1
ATOM 839 N N . ALA A 1 105 ? -1.868 9.757 -3.973 1.00 88.69 105 ALA A N 1
ATOM 840 C CA . ALA A 1 105 ? -1.940 8.368 -4.381 1.00 88.69 105 ALA A CA 1
ATOM 841 C C . ALA A 1 105 ? -2.557 8.313 -5.778 1.00 88.69 105 ALA A C 1
ATOM 843 O O . ALA A 1 105 ? -3.335 9.202 -6.135 1.00 88.69 105 ALA A O 1
ATOM 844 N N . LEU A 1 106 ? -2.244 7.273 -6.545 1.00 91.44 106 LEU A N 1
ATOM 845 C CA . LEU A 1 106 ? -2.873 7.035 -7.844 1.00 91.44 106 LEU A CA 1
ATOM 846 C C . LEU A 1 106 ? -3.678 5.744 -7.766 1.00 91.44 106 LEU A C 1
ATOM 848 O O . LEU A 1 106 ? -3.129 4.690 -7.458 1.00 91.44 106 LEU A O 1
ATOM 852 N N . TYR A 1 107 ? -4.977 5.836 -8.025 1.00 94.81 107 TYR A N 1
ATOM 853 C CA . TYR A 1 107 ? -5.838 4.673 -8.189 1.00 94.81 107 TYR A CA 1
ATOM 854 C C . TYR A 1 107 ? -5.934 4.338 -9.674 1.00 94.81 107 TYR A C 1
ATOM 856 O O . TYR A 1 107 ? -6.279 5.210 -10.471 1.00 94.81 107 TYR A O 1
ATOM 864 N N . THR A 1 108 ? -5.639 3.090 -10.029 1.00 95.12 108 THR A N 1
ATOM 865 C CA . THR A 1 108 ? -5.701 2.606 -11.411 1.00 95.12 108 THR A CA 1
ATOM 866 C C . THR A 1 108 ? -6.499 1.315 -11.455 1.00 95.12 108 THR A C 1
ATOM 868 O O . THR A 1 108 ? -6.242 0.403 -10.672 1.00 95.12 108 THR A O 1
ATOM 871 N N . GLN A 1 109 ? -7.456 1.239 -12.372 1.00 94.62 109 GLN A N 1
ATOM 872 C CA . GLN A 1 109 ? -8.311 0.075 -12.602 1.00 94.62 109 GLN A CA 1
ATOM 873 C C . GLN A 1 109 ? -8.046 -0.524 -13.988 1.00 94.62 109 GLN A C 1
ATOM 875 O O . GLN A 1 109 ? -7.269 0.034 -14.763 1.00 94.62 109 GLN A O 1
ATOM 880 N N . ASP A 1 110 ? -8.700 -1.645 -14.288 1.00 94.19 110 ASP A N 1
ATOM 881 C CA . ASP A 1 110 ? -8.661 -2.313 -15.597 1.00 94.19 110 ASP A CA 1
ATOM 882 C C . ASP A 1 110 ? -7.254 -2.765 -16.035 1.00 94.19 110 ASP A C 1
ATOM 884 O O . ASP A 1 110 ? -6.944 -2.899 -17.223 1.00 94.19 110 ASP A O 1
ATOM 888 N N . ILE A 1 111 ? -6.390 -3.060 -15.058 1.00 96.81 111 ILE A N 1
ATOM 889 C CA . ILE A 1 111 ? -5.072 -3.640 -15.311 1.00 96.81 111 ILE A CA 1
ATOM 890 C C . ILE A 1 111 ? -5.244 -5.131 -15.629 1.00 96.81 111 ILE A C 1
ATOM 892 O O . ILE A 1 111 ? -6.013 -5.845 -14.986 1.00 96.81 111 ILE A O 1
ATOM 896 N N . THR A 1 112 ? -4.515 -5.613 -16.631 1.00 97.75 112 THR A N 1
ATOM 897 C CA . THR A 1 112 ? -4.401 -7.035 -16.968 1.00 97.75 112 THR A CA 1
ATOM 898 C C . THR A 1 112 ? -3.000 -7.520 -16.634 1.00 97.75 112 THR A C 1
ATOM 900 O O . THR A 1 112 ? -2.017 -6.986 -17.152 1.00 97.75 112 THR A O 1
ATOM 903 N N . VAL A 1 113 ? -2.916 -8.544 -15.789 1.00 98.38 113 VAL A N 1
ATOM 904 C CA . VAL A 1 113 ? -1.687 -9.281 -15.477 1.00 98.38 113 VAL A CA 1
ATOM 905 C C . VAL A 1 113 ? -1.627 -10.492 -16.393 1.00 98.38 113 VAL A C 1
ATOM 907 O O . VAL A 1 113 ? -2.542 -11.308 -16.405 1.00 98.38 113 VAL A O 1
ATOM 910 N N . PHE A 1 114 ? -0.559 -10.601 -17.172 1.00 98.00 114 PHE A N 1
ATOM 911 C CA . PHE A 1 114 ? -0.412 -11.616 -18.218 1.00 98.00 114 PHE A CA 1
ATOM 912 C C . PHE A 1 114 ? 0.911 -12.382 -18.134 1.00 98.00 114 PHE A C 1
ATOM 914 O O . PHE A 1 114 ? 1.153 -13.252 -18.970 1.00 98.00 114 PHE A O 1
ATOM 921 N N . ARG A 1 115 ? 1.769 -12.086 -17.147 1.00 97.94 115 ARG A N 1
ATOM 922 C CA . ARG A 1 115 ? 2.961 -12.892 -16.858 1.00 97.94 115 ARG A CA 1
ATOM 923 C C . ARG A 1 115 ? 2.994 -13.386 -15.422 1.00 97.94 115 ARG A C 1
ATOM 925 O O . ARG A 1 115 ? 2.531 -12.707 -14.502 1.00 97.94 115 ARG A O 1
ATOM 932 N N . ASP A 1 116 ? 3.593 -14.552 -15.260 1.00 96.00 116 ASP A N 1
ATOM 933 C CA . ASP A 1 116 ? 3.836 -15.180 -13.977 1.00 96.00 116 ASP A CA 1
ATOM 934 C C . ASP A 1 116 ? 4.997 -14.523 -13.221 1.00 96.00 116 ASP A C 1
ATOM 936 O O . ASP A 1 116 ? 5.549 -13.506 -13.658 1.00 96.00 116 ASP A O 1
ATOM 940 N N . SER A 1 117 ? 5.294 -15.063 -12.043 1.00 93.25 117 SER A N 1
ATOM 941 C CA . SER A 1 117 ? 6.318 -14.580 -11.128 1.00 93.25 117 SER A CA 1
ATOM 942 C C . SER A 1 117 ? 7.722 -14.563 -11.753 1.00 93.25 117 SER A C 1
ATOM 944 O O . SER A 1 117 ? 7.982 -15.115 -12.824 1.00 93.25 117 SER A O 1
ATOM 946 N N . GLU A 1 118 ? 8.646 -13.891 -11.070 1.00 90.19 118 GLU A N 1
ATOM 947 C CA . GLU A 1 118 ? 10.063 -13.898 -11.445 1.00 90.19 118 GLU A CA 1
ATOM 948 C C . GLU A 1 118 ? 10.694 -15.287 -11.306 1.00 90.19 118 GLU A C 1
ATOM 950 O O . GLU A 1 118 ? 11.465 -15.685 -12.178 1.00 90.19 118 GLU A O 1
ATOM 955 N N . ASP A 1 119 ? 10.300 -16.041 -10.275 1.00 90.38 119 ASP A N 1
ATOM 956 C CA . ASP A 1 119 ? 10.756 -17.415 -10.033 1.00 90.38 119 ASP A CA 1
ATOM 957 C C . ASP A 1 119 ? 10.345 -18.358 -11.177 1.00 90.38 119 ASP A C 1
ATOM 959 O O . ASP A 1 119 ? 11.084 -19.273 -11.537 1.00 90.38 119 ASP A O 1
ATOM 963 N N . ASP A 1 120 ? 9.210 -18.069 -11.821 1.00 93.25 120 ASP A N 1
ATOM 964 C CA . ASP A 1 120 ? 8.705 -18.773 -13.007 1.00 93.25 120 ASP A CA 1
ATOM 965 C C . ASP A 1 120 ? 9.209 -18.156 -14.329 1.00 93.25 120 ASP A C 1
ATOM 967 O O . ASP A 1 120 ? 8.681 -18.417 -15.415 1.00 93.25 120 ASP A O 1
ATOM 971 N N . GLY A 1 121 ? 10.229 -17.296 -14.263 1.00 93.88 121 GLY A N 1
ATOM 972 C CA . GLY A 1 121 ? 10.879 -16.694 -15.426 1.00 93.88 121 GLY A CA 1
ATOM 973 C C . GLY A 1 121 ? 10.003 -15.706 -16.199 1.00 93.88 121 GLY A C 1
ATOM 974 O O . GLY A 1 121 ? 10.225 -15.496 -17.394 1.00 93.88 121 GLY A O 1
ATOM 975 N 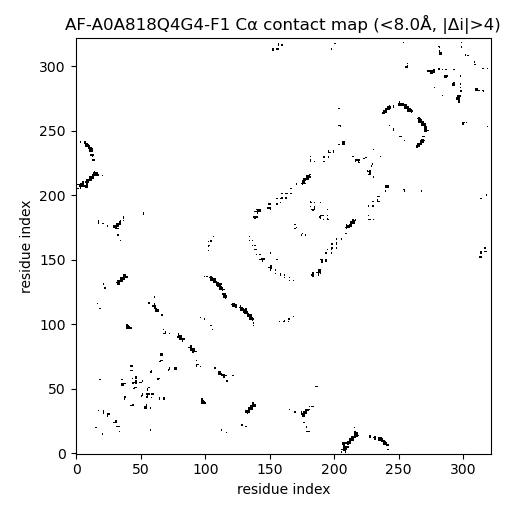N . TYR A 1 122 ? 8.998 -15.107 -15.550 1.00 95.75 122 TYR A N 1
ATOM 976 C CA . TYR A 1 122 ? 8.022 -14.214 -16.179 1.00 95.75 122 TYR A CA 1
ATOM 977 C C . TYR A 1 122 ? 7.291 -14.856 -17.375 1.00 95.75 122 TYR A C 1
ATOM 979 O O . TYR A 1 122 ? 6.979 -14.174 -18.367 1.00 95.75 122 TYR A O 1
ATOM 987 N N . ALA A 1 123 ? 7.034 -16.168 -17.312 1.00 97.38 123 ALA A N 1
ATOM 988 C CA . ALA A 1 123 ? 6.286 -16.899 -18.333 1.00 97.38 123 ALA A CA 1
ATOM 989 C C . ALA A 1 123 ? 4.905 -16.269 -18.579 1.00 97.38 123 ALA A C 1
ATOM 991 O O . ALA A 1 123 ? 4.330 -15.645 -17.693 1.00 97.38 123 ALA A O 1
ATOM 992 N N . PHE A 1 124 ? 4.354 -16.401 -19.788 1.00 98.12 124 PHE A N 1
ATOM 993 C CA . PHE A 1 124 ? 2.979 -15.956 -20.025 1.00 98.12 124 PHE A CA 1
ATOM 994 C C . PHE A 1 124 ? 1.997 -16.840 -19.256 1.00 98.12 124 PHE A C 1
ATOM 996 O O . PHE A 1 124 ? 2.120 -18.064 -19.276 1.00 98.12 124 PHE A O 1
ATOM 1003 N N . LEU A 1 125 ? 1.012 -16.214 -18.614 1.00 96.75 125 LEU A N 1
ATOM 1004 C CA . LEU A 1 125 ? -0.077 -16.937 -17.965 1.00 96.75 125 LEU A CA 1
ATOM 1005 C C . LEU A 1 125 ? -0.992 -17.550 -19.029 1.00 96.75 125 LEU A C 1
ATOM 1007 O O . LEU A 1 125 ? -1.340 -16.880 -20.002 1.00 96.75 125 LEU A O 1
ATOM 1011 N N . ASN A 1 126 ? -1.426 -18.793 -18.810 1.00 95.31 126 ASN A N 1
ATOM 1012 C CA . ASN A 1 126 ? -2.462 -19.414 -19.644 1.00 95.31 126 ASN A CA 1
ATOM 1013 C C . ASN A 1 126 ? -3.787 -18.644 -19.538 1.00 95.31 126 ASN A C 1
ATOM 1015 O O . ASN A 1 126 ? -4.460 -18.437 -20.540 1.00 95.31 126 ASN A O 1
ATOM 1019 N N . GLU A 1 127 ? -4.114 -18.182 -18.329 1.00 95.38 127 GLU A N 1
ATOM 1020 C CA . GLU A 1 127 ? -5.308 -17.394 -18.022 1.00 95.38 127 GLU A CA 1
ATOM 1021 C C . GLU A 1 127 ? -4.881 -16.071 -17.362 1.00 95.38 127 GLU A C 1
ATOM 1023 O O . GLU A 1 127 ? -4.507 -16.061 -16.184 1.00 95.38 127 GLU A O 1
ATOM 1028 N N . PRO A 1 128 ? -4.867 -14.949 -18.106 1.00 97.50 128 PRO A N 1
ATOM 1029 C CA . PRO A 1 128 ? -4.543 -13.639 -17.552 1.00 97.50 128 PRO A CA 1
ATOM 1030 C C . PRO A 1 128 ? -5.523 -13.191 -16.460 1.00 97.50 128 PRO A C 1
ATOM 1032 O O . PRO A 1 128 ? -6.730 -13.425 -16.533 1.00 97.50 128 PRO A O 1
ATOM 1035 N N . VAL A 1 129 ? -5.016 -12.458 -15.468 1.00 97.50 129 VAL A N 1
ATOM 1036 C CA . VAL A 1 129 ? -5.852 -11.846 -14.425 1.00 97.50 129 VAL A CA 1
ATOM 1037 C C . VAL A 1 129 ? -6.305 -10.475 -14.914 1.00 97.50 129 VAL A C 1
ATOM 1039 O O . VAL A 1 129 ? -5.499 -9.552 -15.041 1.00 97.50 129 VAL A O 1
ATOM 1042 N N . HIS A 1 130 ? -7.595 -10.342 -15.207 1.00 96.75 130 HIS A N 1
ATOM 1043 C CA . HIS A 1 130 ? -8.206 -9.107 -15.701 1.00 96.75 130 HIS A CA 1
ATOM 1044 C C . HIS A 1 130 ? -8.785 -8.241 -14.575 1.00 96.75 130 HIS A C 1
ATOM 1046 O O . HIS A 1 130 ? -9.022 -8.714 -13.465 1.00 96.75 130 HIS A O 1
ATOM 1052 N N . ASN A 1 131 ? -9.081 -6.977 -14.896 1.00 94.81 131 ASN A N 1
ATOM 1053 C CA . ASN A 1 131 ? -9.740 -6.008 -14.008 1.00 94.81 131 ASN A CA 1
ATOM 1054 C C . ASN A 1 131 ? -9.010 -5.784 -12.674 1.00 94.81 131 ASN A C 1
ATOM 1056 O O . ASN A 1 131 ? -9.632 -5.491 -11.649 1.00 94.81 131 ASN A O 1
ATOM 1060 N N . VAL A 1 132 ? -7.682 -5.908 -12.685 1.00 98.06 132 VAL A N 1
ATOM 1061 C CA . VAL A 1 132 ? -6.855 -5.659 -11.510 1.00 98.06 132 VAL A CA 1
ATOM 1062 C C . VAL A 1 132 ? -6.920 -4.173 -11.166 1.00 98.06 132 VAL A C 1
ATOM 1064 O O . VAL A 1 132 ? -6.680 -3.300 -12.002 1.00 98.06 132 VAL A O 1
ATOM 1067 N N . CYS A 1 133 ? -7.261 -3.888 -9.914 1.00 98.25 133 CYS A N 1
ATOM 1068 C CA . CYS A 1 133 ? -7.322 -2.542 -9.357 1.00 98.25 133 CYS A CA 1
ATOM 1069 C C . CYS A 1 133 ? -6.146 -2.330 -8.407 1.00 98.25 133 CYS A C 1
ATOM 1071 O O . CYS A 1 133 ? -5.864 -3.177 -7.555 1.00 98.25 133 CYS A O 1
ATOM 1073 N N . THR A 1 134 ? -5.474 -1.189 -8.521 1.00 98.44 134 THR A N 1
ATOM 1074 C CA . THR A 1 134 ? -4.268 -0.875 -7.754 1.00 98.44 134 THR A CA 1
ATOM 1075 C C . THR A 1 134 ? -4.316 0.528 -7.155 1.00 98.44 134 THR A C 1
ATOM 1077 O O . THR A 1 134 ? -4.921 1.444 -7.710 1.00 98.44 134 THR A O 1
ATOM 1080 N N . ILE A 1 135 ? -3.634 0.703 -6.023 1.00 98.19 135 ILE A N 1
ATOM 1081 C CA . ILE A 1 135 ? -3.348 2.001 -5.408 1.00 98.19 135 ILE A CA 1
ATOM 1082 C C . ILE A 1 135 ? -1.831 2.157 -5.341 1.00 98.19 135 ILE A C 1
ATOM 1084 O O . ILE A 1 135 ? -1.167 1.445 -4.590 1.00 98.19 135 ILE A O 1
ATOM 1088 N N . ALA A 1 136 ? -1.278 3.091 -6.108 1.00 97.69 136 ALA A N 1
ATOM 1089 C CA . ALA A 1 136 ? 0.117 3.498 -6.018 1.00 97.69 136 ALA A CA 1
ATOM 1090 C C . ALA A 1 136 ? 0.299 4.509 -4.881 1.00 97.69 136 ALA A C 1
ATOM 1092 O O . ALA A 1 136 ? -0.315 5.579 -4.884 1.00 97.69 136 ALA A O 1
ATOM 1093 N N . MET A 1 137 ? 1.157 4.175 -3.916 1.00 96.50 137 MET A N 1
ATOM 1094 C CA . MET A 1 137 ? 1.511 5.036 -2.786 1.00 96.50 137 MET A CA 1
ATOM 1095 C C . MET A 1 137 ? 3.010 4.960 -2.518 1.00 96.50 137 MET A C 1
ATOM 1097 O O . MET A 1 137 ? 3.535 3.896 -2.191 1.00 96.50 137 MET A O 1
ATOM 1101 N N . ALA A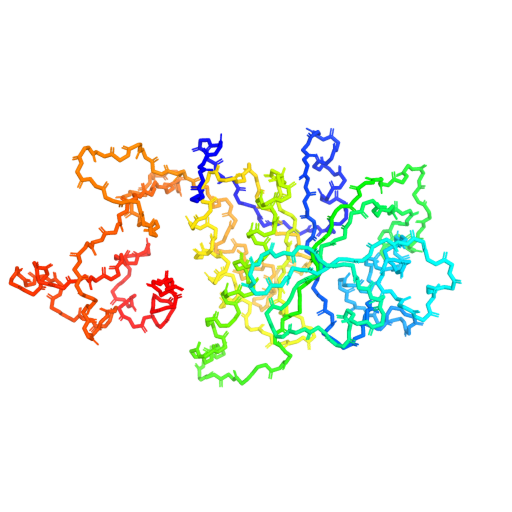 1 138 ? 3.685 6.107 -2.573 1.00 96.88 138 ALA A N 1
ATOM 1102 C CA . ALA A 1 138 ? 5.102 6.181 -2.252 1.00 96.88 138 ALA A CA 1
ATOM 1103 C C . ALA A 1 138 ? 5.340 6.304 -0.742 1.00 96.88 138 ALA A C 1
ATOM 1105 O O . ALA A 1 138 ? 4.777 7.183 -0.082 1.00 96.88 138 ALA A O 1
ATOM 1106 N N . ALA A 1 139 ? 6.211 5.462 -0.186 1.00 97.00 139 ALA A N 1
ATOM 1107 C CA . ALA A 1 139 ? 6.717 5.634 1.176 1.00 97.00 139 ALA A CA 1
ATOM 1108 C C . ALA A 1 139 ? 7.810 6.718 1.232 1.00 97.00 139 ALA A C 1
ATOM 1110 O O . ALA A 1 139 ? 8.306 7.175 0.202 1.00 97.00 139 ALA A O 1
ATOM 1111 N N . TYR A 1 140 ? 8.205 7.140 2.436 1.00 96.19 140 TYR A N 1
ATOM 1112 C CA . TYR A 1 140 ? 9.405 7.967 2.585 1.00 96.19 140 TYR A CA 1
ATOM 1113 C C . TYR A 1 140 ? 10.647 7.153 2.235 1.00 96.19 140 TYR A C 1
ATOM 1115 O O . TYR A 1 140 ? 10.796 6.031 2.708 1.00 96.19 140 TYR A O 1
ATOM 1123 N N . GLN A 1 141 ? 11.545 7.717 1.434 1.00 95.38 141 GLN A N 1
ATOM 1124 C CA . GLN A 1 141 ? 12.805 7.075 1.083 1.00 95.38 141 GLN A CA 1
ATOM 1125 C C . GLN A 1 141 ? 13.885 7.454 2.101 1.00 95.38 141 GLN A C 1
ATOM 1127 O O . GLN A 1 141 ? 14.149 8.638 2.290 1.00 95.38 141 GLN A O 1
ATOM 1132 N N . ASN A 1 142 ? 14.519 6.455 2.724 1.00 95.56 142 ASN A N 1
ATOM 1133 C CA . ASN A 1 142 ? 15.564 6.621 3.740 1.00 95.56 142 ASN A CA 1
ATOM 1134 C C . ASN A 1 142 ? 15.179 7.649 4.826 1.00 95.56 142 ASN A C 1
ATOM 1136 O O . ASN A 1 142 ? 15.893 8.642 4.999 1.00 95.56 142 ASN A O 1
ATOM 1140 N N . PRO A 1 143 ? 14.042 7.470 5.529 1.00 94.25 143 PRO A N 1
ATOM 1141 C CA . PRO A 1 143 ? 13.649 8.416 6.564 1.00 94.25 143 PRO A CA 1
ATOM 1142 C C . PRO A 1 143 ? 14.737 8.497 7.651 1.00 94.25 143 PRO A C 1
ATOM 1144 O O . PRO A 1 143 ? 15.383 7.488 7.944 1.00 94.25 143 PRO A O 1
ATOM 1147 N N . PRO A 1 144 ? 14.944 9.667 8.283 1.00 92.56 144 PRO A N 1
ATOM 1148 C CA . PRO A 1 144 ? 15.779 9.748 9.476 1.00 92.56 144 PRO A CA 1
ATOM 1149 C C . PRO A 1 144 ? 15.222 8.804 10.541 1.00 92.56 144 PRO A C 1
ATOM 1151 O O . PRO A 1 144 ? 14.010 8.622 10.609 1.00 92.56 144 PRO A O 1
ATOM 1154 N N . LEU A 1 145 ? 16.087 8.236 11.382 1.00 89.31 145 LEU A N 1
ATOM 1155 C CA . LEU A 1 145 ? 15.708 7.287 12.430 1.00 89.31 145 LEU A CA 1
ATOM 1156 C C . LEU A 1 145 ? 16.206 7.761 13.796 1.00 89.31 145 LEU A C 1
ATOM 1158 O O . LEU A 1 145 ? 17.269 8.370 13.917 1.00 89.31 145 LEU A O 1
ATOM 1162 N N . LYS A 1 146 ? 15.411 7.493 14.832 1.00 84.56 146 LYS A N 1
ATOM 1163 C CA . LYS A 1 146 ? 15.781 7.666 16.239 1.00 84.56 146 LYS A CA 1
ATOM 1164 C C . LYS A 1 146 ? 16.521 6.425 16.750 1.00 84.56 146 LYS A C 1
ATOM 1166 O O . LYS A 1 146 ? 16.553 5.381 16.097 1.00 84.56 146 LYS A O 1
ATOM 1171 N N . GLN A 1 147 ? 17.088 6.537 17.953 1.00 78.06 147 GLN A N 1
ATOM 1172 C CA . GLN A 1 147 ? 17.662 5.401 18.675 1.00 78.06 147 GLN A CA 1
ATOM 1173 C C . GLN A 1 147 ? 16.647 4.247 18.757 1.00 78.06 147 GLN A C 1
ATOM 1175 O O . GLN A 1 147 ? 15.465 4.484 18.999 1.00 78.06 147 GLN A O 1
ATOM 1180 N N . GLY A 1 148 ? 17.112 3.016 18.533 1.00 76.50 148 GLY A N 1
ATOM 1181 C CA . GLY A 1 148 ? 16.246 1.833 18.484 1.00 76.50 148 GLY A CA 1
ATOM 1182 C C . GLY A 1 148 ? 15.616 1.551 17.117 1.00 76.50 148 GLY A C 1
ATOM 1183 O O . GLY A 1 148 ? 14.744 0.702 17.041 1.00 76.50 148 GLY A O 1
ATOM 1184 N N . ASN A 1 149 ? 16.066 2.212 16.040 1.00 83.38 149 ASN A N 1
ATOM 1185 C CA . ASN A 1 149 ? 15.569 1.987 14.673 1.00 83.38 149 ASN A CA 1
ATOM 1186 C C . ASN A 1 149 ? 14.094 2.393 14.482 1.00 83.38 149 ASN A C 1
ATOM 1188 O O . ASN A 1 149 ? 13.359 1.747 13.746 1.00 83.38 149 ASN A O 1
ATOM 1192 N N . HIS A 1 150 ? 13.669 3.482 15.131 1.00 80.81 150 HIS A N 1
ATOM 1193 C CA . HIS A 1 150 ? 12.292 3.978 15.053 1.00 80.81 150 HIS A CA 1
ATOM 1194 C C . HIS A 1 150 ? 12.173 5.254 14.222 1.00 80.81 150 HIS A C 1
ATOM 1196 O O . HIS A 1 150 ? 13.044 6.129 14.261 1.00 80.81 150 HIS A O 1
ATOM 1202 N N . LEU A 1 151 ? 11.049 5.419 13.530 1.00 79.31 151 LEU A N 1
ATOM 1203 C CA . LEU A 1 151 ? 10.694 6.656 12.851 1.00 79.31 151 LEU A CA 1
ATOM 1204 C C . LEU A 1 151 ? 10.576 7.804 13.865 1.00 79.31 151 LEU A C 1
ATOM 1206 O O . LEU A 1 151 ? 9.907 7.691 14.900 1.00 79.31 151 LEU A O 1
ATOM 1210 N N . PRO A 1 152 ? 11.145 8.982 13.562 1.00 78.00 152 PRO A N 1
ATOM 1211 C CA . PRO A 1 152 ? 10.790 10.199 14.233 1.00 78.00 152 PRO A CA 1
ATOM 1212 C C . PRO A 1 152 ? 9.307 10.432 14.090 1.00 78.00 152 PRO A C 1
ATOM 1214 O O . PRO A 1 152 ? 8.670 10.084 13.094 1.00 78.00 152 PRO A O 1
ATOM 1217 N N . SER A 1 153 ? 8.792 11.108 15.100 1.00 72.31 153 SER A N 1
ATOM 1218 C CA . SER A 1 153 ? 7.389 11.396 15.264 1.00 72.31 153 SER A CA 1
ATOM 1219 C C . SER A 1 153 ? 6.804 11.864 13.951 1.00 72.31 153 SER A C 1
ATOM 1221 O O . SER A 1 153 ? 5.922 11.184 13.453 1.00 72.31 153 SER A O 1
ATOM 1223 N N . GLU A 1 154 ? 7.349 12.944 13.368 1.00 75.19 154 GLU A N 1
ATOM 1224 C CA . GLU A 1 154 ? 6.898 13.565 12.114 1.00 75.19 154 GLU A CA 1
ATOM 1225 C C . GLU A 1 154 ? 6.645 12.569 10.987 1.00 75.19 154 GLU A C 1
ATOM 1227 O O . GLU A 1 154 ? 5.528 12.521 10.461 1.00 75.19 154 GLU A O 1
ATOM 1232 N N . TYR A 1 155 ? 7.627 11.718 10.716 1.00 80.25 155 TYR A N 1
ATOM 1233 C CA . TYR A 1 155 ? 7.546 10.686 9.698 1.00 80.25 155 TYR A CA 1
ATOM 1234 C C . TYR A 1 155 ? 6.462 9.665 10.035 1.00 80.25 155 TYR A C 1
ATOM 1236 O O . TYR A 1 155 ? 5.655 9.348 9.172 1.00 80.25 155 TYR A O 1
ATOM 1244 N N . ALA A 1 156 ? 6.325 9.253 11.298 1.00 78.00 156 ALA A N 1
ATOM 1245 C CA . ALA A 1 156 ? 5.295 8.298 11.700 1.00 78.00 156 ALA A CA 1
ATOM 1246 C C . ALA A 1 156 ? 3.848 8.780 11.429 1.00 78.00 156 ALA A C 1
ATOM 1248 O O . ALA A 1 156 ? 3.043 7.991 10.941 1.00 78.00 156 ALA A O 1
ATOM 1249 N N . ALA A 1 157 ? 3.479 10.059 11.656 1.00 73.00 157 ALA A N 1
ATOM 1250 C CA . ALA A 1 157 ? 2.097 10.491 11.267 1.00 73.00 157 ALA A CA 1
ATOM 1251 C C . ALA A 1 157 ? 1.978 10.628 9.775 1.00 73.00 157 ALA A C 1
ATOM 1253 O O . ALA A 1 157 ? 0.914 10.349 9.246 1.00 73.00 157 ALA A O 1
ATOM 1254 N N . ASN A 1 158 ? 3.004 11.148 9.112 1.00 79.94 158 ASN A N 1
ATOM 1255 C CA . ASN A 1 158 ? 2.889 11.375 7.687 1.00 79.94 158 ASN A CA 1
ATOM 1256 C C . ASN A 1 158 ? 2.773 10.028 6.958 1.00 79.94 158 ASN A C 1
ATOM 1258 O O . ASN A 1 158 ? 1.938 9.890 6.070 1.00 79.94 158 ASN A O 1
ATOM 1262 N N . THR A 1 159 ? 3.489 9.000 7.421 1.00 85.19 159 THR A N 1
ATOM 1263 C CA . THR A 1 159 ? 3.285 7.608 7.007 1.00 85.19 159 THR A CA 1
ATOM 1264 C C . THR A 1 159 ? 1.895 7.103 7.397 1.00 85.19 159 THR A C 1
ATOM 1266 O O . THR A 1 159 ? 1.219 6.528 6.551 1.00 85.19 159 THR A O 1
ATOM 1269 N N . ARG A 1 160 ? 1.389 7.379 8.610 1.00 85.19 160 ARG A N 1
ATOM 1270 C CA . ARG A 1 160 ? -0.001 7.034 8.970 1.00 85.19 160 ARG A CA 1
ATOM 1271 C C . ARG A 1 160 ? -1.023 7.657 8.014 1.00 85.19 160 ARG A C 1
ATOM 1273 O O . ARG A 1 160 ? -1.929 6.957 7.589 1.00 85.19 160 ARG A O 1
ATOM 1280 N N . LYS A 1 161 ? -0.870 8.936 7.653 1.00 79.44 161 LYS A N 1
ATOM 1281 C CA . LYS A 1 161 ? -1.739 9.651 6.699 1.00 79.44 161 LYS A CA 1
ATOM 1282 C C . LYS A 1 161 ? -1.698 9.008 5.316 1.00 79.44 161 LYS A C 1
ATOM 1284 O O . LYS A 1 161 ? -2.739 8.836 4.697 1.00 79.44 161 LYS A O 1
ATOM 1289 N N . LYS A 1 162 ? -0.509 8.614 4.849 1.00 89.81 162 LYS A N 1
ATOM 1290 C CA . LYS A 1 162 ? -0.348 7.842 3.607 1.00 89.81 162 LYS A CA 1
ATOM 1291 C C . LYS A 1 162 ? -1.098 6.508 3.685 1.00 89.81 162 LYS A C 1
ATOM 1293 O O . LYS A 1 162 ? -1.871 6.197 2.788 1.00 89.81 162 LYS A O 1
ATOM 1298 N N . ILE A 1 163 ? -0.932 5.755 4.775 1.00 93.00 163 ILE A N 1
A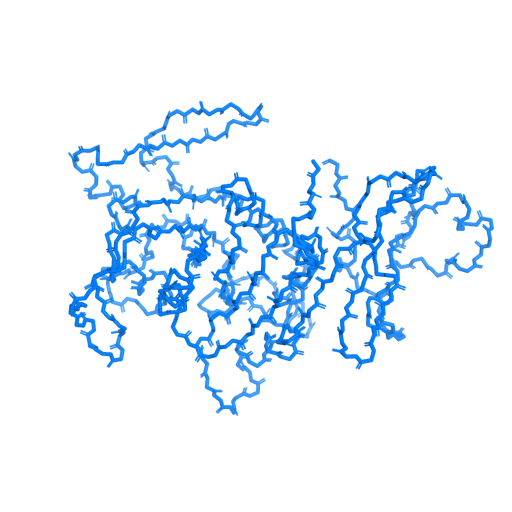TOM 1299 C CA . ILE A 1 163 ? -1.646 4.486 4.989 1.00 93.00 163 ILE A CA 1
ATOM 1300 C C . ILE A 1 163 ? -3.162 4.708 5.035 1.00 93.00 163 ILE A C 1
ATOM 1302 O O . ILE A 1 163 ? -3.914 3.985 4.395 1.00 93.00 163 ILE A O 1
ATOM 1306 N N . GLU A 1 164 ? -3.622 5.733 5.742 1.00 84.31 164 GLU A N 1
ATOM 1307 C CA . GLU A 1 164 ? -5.037 6.084 5.814 1.00 84.31 164 GLU A CA 1
ATOM 1308 C C . GLU A 1 164 ? -5.612 6.460 4.445 1.00 84.31 164 GLU A C 1
ATOM 1310 O O . GLU A 1 164 ? -6.729 6.056 4.138 1.00 84.31 164 GLU A O 1
ATOM 1315 N N . ASN A 1 165 ? -4.840 7.142 3.594 1.00 83.31 165 ASN A N 1
ATOM 1316 C CA . ASN A 1 165 ? -5.258 7.454 2.230 1.00 83.31 165 ASN A CA 1
ATOM 1317 C C . ASN A 1 165 ? -5.464 6.180 1.385 1.00 83.31 165 ASN A C 1
ATOM 1319 O O . ASN A 1 165 ? -6.441 6.089 0.648 1.00 83.31 165 ASN A O 1
ATOM 1323 N N . ILE A 1 166 ? -4.617 5.152 1.551 1.00 95.06 166 ILE A N 1
ATOM 1324 C CA . ILE A 1 166 ? -4.821 3.841 0.897 1.00 95.06 166 ILE A CA 1
ATOM 1325 C C . ILE A 1 166 ? -6.197 3.267 1.274 1.00 95.06 166 ILE A C 1
ATOM 1327 O O . ILE A 1 166 ? -6.961 2.854 0.404 1.00 95.06 166 ILE A O 1
ATOM 1331 N N . PHE A 1 167 ? -6.534 3.272 2.566 1.00 92.62 167 PHE A N 1
ATOM 1332 C CA . PHE A 1 167 ? -7.796 2.721 3.066 1.00 92.62 167 PHE A CA 1
ATOM 1333 C C . PHE A 1 167 ? -9.000 3.570 2.635 1.00 92.62 167 PHE A C 1
ATOM 1335 O O . PHE A 1 167 ? -10.025 3.022 2.233 1.00 92.62 167 PHE A O 1
ATOM 1342 N N . ALA A 1 168 ? -8.870 4.898 2.659 1.00 83.94 168 ALA A N 1
ATOM 1343 C CA . ALA A 1 168 ? -9.916 5.818 2.226 1.00 83.94 168 ALA A CA 1
ATOM 1344 C C . ALA A 1 168 ? -10.257 5.623 0.742 1.00 83.94 168 ALA A C 1
ATOM 1346 O O . ALA A 1 168 ? -11.431 5.520 0.388 1.00 83.94 168 ALA A O 1
ATOM 1347 N N . ILE A 1 169 ? -9.239 5.506 -0.117 1.00 83.62 169 ILE A N 1
ATOM 1348 C CA . ILE A 1 169 ? -9.421 5.236 -1.548 1.00 83.62 169 ILE A CA 1
ATOM 1349 C C . ILE A 1 169 ? -10.075 3.870 -1.749 1.00 83.62 169 ILE A C 1
ATOM 1351 O O . ILE A 1 169 ? -11.067 3.778 -2.470 1.00 83.62 169 ILE A O 1
ATOM 1355 N N . ALA A 1 170 ? -9.578 2.826 -1.080 1.00 93.31 170 ALA A N 1
ATOM 1356 C CA . ALA A 1 170 ? -10.140 1.481 -1.183 1.00 93.31 170 ALA A CA 1
ATOM 1357 C C . ALA A 1 170 ? -11.631 1.448 -0.801 1.00 93.31 170 ALA A C 1
ATOM 1359 O O . ALA A 1 170 ? -12.447 0.874 -1.524 1.00 93.31 170 ALA A O 1
ATOM 1360 N N . GLN A 1 171 ? -12.002 2.119 0.295 1.00 88.50 171 GLN A N 1
ATOM 1361 C CA . GLN A 1 171 ? -13.393 2.239 0.728 1.00 88.50 171 GLN A CA 1
ATOM 1362 C C . GLN A 1 171 ? -14.233 3.032 -0.279 1.00 88.50 171 GLN A C 1
ATOM 1364 O O . GLN A 1 171 ? -15.329 2.601 -0.635 1.00 88.50 171 GLN A O 1
ATOM 1369 N N . HIS A 1 172 ? -13.734 4.180 -0.747 1.00 82.75 172 HIS A N 1
ATOM 1370 C CA . HIS A 1 172 ? -14.438 5.034 -1.706 1.00 82.75 172 HIS A CA 1
ATOM 1371 C C . HIS A 1 172 ? -14.735 4.294 -3.018 1.00 82.75 172 HIS A C 1
ATOM 1373 O O . H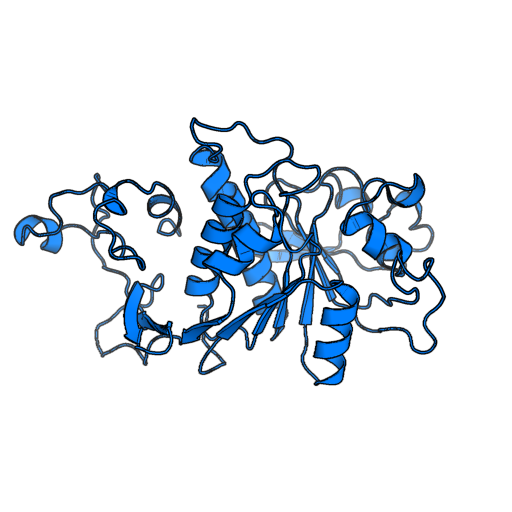IS A 1 172 ? -15.838 4.392 -3.553 1.00 82.75 172 HIS A O 1
ATOM 1379 N N . GLN A 1 173 ? -13.781 3.488 -3.491 1.00 87.31 173 GLN A N 1
ATOM 1380 C CA . GLN A 1 173 ? -13.918 2.642 -4.683 1.00 87.31 173 GLN A CA 1
ATOM 1381 C C . GLN A 1 173 ? -14.676 1.325 -4.420 1.00 87.31 173 GLN A C 1
ATOM 1383 O O . GLN A 1 173 ? -14.877 0.512 -5.326 1.00 87.31 173 GLN A O 1
ATOM 1388 N N . LYS A 1 174 ? -15.183 1.138 -3.192 1.00 93.06 174 LYS A N 1
ATOM 1389 C CA . LYS A 1 174 ? -16.018 0.003 -2.773 1.00 93.06 174 LYS A CA 1
ATOM 1390 C C . LYS A 1 174 ? -15.308 -1.347 -2.912 1.00 93.06 174 LYS A C 1
ATOM 1392 O O . LYS A 1 174 ? -15.947 -2.330 -3.290 1.00 93.06 174 LYS A O 1
ATOM 1397 N N . HIS A 1 175 ? -14.007 -1.389 -2.643 1.00 97.19 175 HIS A N 1
ATOM 1398 C CA . HIS A 1 175 ? -13.284 -2.648 -2.496 1.00 97.19 175 HIS A CA 1
ATOM 1399 C C . HIS A 1 175 ? -13.643 -3.314 -1.172 1.00 97.19 175 HIS A C 1
ATOM 1401 O O . HIS A 1 175 ? -13.846 -2.641 -0.162 1.00 97.19 175 HIS A O 1
ATOM 1407 N N . ASP A 1 176 ? -13.719 -4.640 -1.181 1.00 97.69 176 ASP A N 1
ATOM 1408 C CA . ASP A 1 176 ? -14.000 -5.443 0.011 1.00 97.69 176 ASP A CA 1
ATOM 1409 C C . ASP A 1 176 ? -12.731 -6.044 0.624 1.00 97.69 176 ASP A C 1
ATOM 1411 O O . ASP A 1 176 ? -12.718 -6.339 1.818 1.00 97.69 176 ASP A O 1
ATOM 1415 N N . CYS A 1 177 ? -11.661 -6.182 -0.161 1.00 98.56 177 CYS A N 1
ATOM 1416 C CA . CYS A 1 177 ? -10.399 -6.763 0.263 1.00 98.56 177 CYS A CA 1
ATOM 1417 C C . CYS A 1 177 ? -9.216 -5.861 -0.098 1.00 98.56 177 CYS A C 1
ATOM 1419 O O . CYS A 1 177 ? -9.194 -5.235 -1.159 1.00 98.56 177 CYS A O 1
ATOM 1421 N N . LEU A 1 178 ? -8.201 -5.819 0.766 1.00 98.88 178 LEU A N 1
ATOM 1422 C CA . LEU A 1 178 ? -6.935 -5.139 0.482 1.00 98.88 178 LEU A CA 1
ATOM 1423 C C . LEU A 1 178 ? -5.812 -6.169 0.396 1.00 98.88 178 LEU A C 1
ATOM 1425 O O . LEU A 1 178 ? -5.614 -6.935 1.338 1.00 98.88 178 LEU A O 1
ATOM 1429 N N . VAL A 1 179 ? -5.045 -6.132 -0.691 1.00 98.81 179 VAL A N 1
ATOM 1430 C CA . VAL A 1 179 ? -3.765 -6.837 -0.819 1.00 98.81 179 VAL A CA 1
ATOM 1431 C C . VAL A 1 179 ? -2.652 -5.816 -0.602 1.00 98.81 179 VAL A C 1
ATOM 1433 O O . VAL A 1 179 ? -2.387 -4.960 -1.445 1.00 98.81 179 VAL A O 1
ATOM 1436 N N . LEU A 1 180 ? -2.047 -5.863 0.579 1.00 98.75 180 LEU A N 1
ATOM 1437 C CA . LEU A 1 180 ? -1.021 -4.941 1.056 1.00 98.75 180 LEU A CA 1
ATOM 1438 C C . LEU A 1 180 ? 0.348 -5.626 1.105 1.00 98.75 180 LEU A C 1
ATOM 1440 O O . LEU A 1 180 ? 0.471 -6.833 0.916 1.00 98.75 180 LEU A O 1
ATOM 1444 N N . SER A 1 181 ? 1.386 -4.846 1.399 1.00 96.69 181 SER A N 1
ATOM 1445 C CA . SER A 1 181 ? 2.747 -5.342 1.603 1.00 96.69 181 SER A CA 1
ATOM 1446 C C . SER A 1 181 ? 3.504 -4.454 2.602 1.00 96.69 181 SER A C 1
ATOM 1448 O O . SER A 1 181 ? 2.923 -3.541 3.201 1.00 96.69 181 SER A O 1
ATOM 1450 N N . ALA A 1 182 ? 4.794 -4.719 2.803 1.00 96.44 182 ALA A N 1
ATOM 1451 C CA . ALA A 1 182 ? 5.654 -4.015 3.752 1.00 96.44 182 ALA A CA 1
ATOM 1452 C C . ALA A 1 182 ? 6.078 -2.622 3.234 1.00 96.44 182 ALA A C 1
ATOM 1454 O O . ALA A 1 182 ? 7.237 -2.402 2.880 1.00 96.44 182 ALA A O 1
ATOM 1455 N N . LEU A 1 183 ? 5.123 -1.681 3.176 1.00 97.19 183 LEU A N 1
ATOM 1456 C CA . LEU A 1 183 ? 5.266 -0.347 2.570 1.00 97.19 183 LEU A CA 1
ATOM 1457 C C . LEU A 1 183 ? 6.598 0.336 2.931 1.00 97.19 183 LEU A C 1
ATOM 1459 O O . LEU A 1 183 ? 6.802 0.781 4.058 1.00 97.19 183 LEU A O 1
ATOM 1463 N N . GLY A 1 184 ? 7.501 0.432 1.951 1.00 96.25 184 GLY A N 1
ATOM 1464 C CA . GLY A 1 184 ? 8.786 1.124 2.081 1.00 96.25 184 GLY A CA 1
ATOM 1465 C C . GLY A 1 184 ? 9.851 0.423 2.933 1.00 96.25 184 GLY A C 1
ATOM 1466 O O . GLY A 1 184 ? 10.889 1.031 3.197 1.00 96.25 184 GLY A O 1
ATOM 1467 N N . CYS A 1 185 ? 9.631 -0.821 3.364 1.00 95.44 185 CYS A N 1
ATOM 1468 C CA . CYS A 1 185 ? 10.542 -1.541 4.266 1.00 95.44 185 CYS A CA 1
ATOM 1469 C C . CYS A 1 185 ? 11.720 -2.226 3.545 1.00 95.44 185 CYS A C 1
ATOM 1471 O O . CYS A 1 185 ? 12.656 -2.683 4.188 1.00 95.44 185 CYS A O 1
ATOM 1473 N N . GLY A 1 186 ? 11.692 -2.286 2.209 1.00 92.38 186 GLY A N 1
ATOM 1474 C CA . GLY A 1 186 ? 12.807 -2.755 1.377 1.00 92.38 186 GLY A CA 1
ATOM 1475 C C . GLY A 1 186 ? 13.793 -1.631 1.041 1.00 92.38 186 GLY A C 1
ATOM 1476 O O . GLY A 1 186 ? 14.360 -0.990 1.924 1.00 92.38 186 GLY A O 1
ATOM 1477 N N . ALA A 1 187 ? 13.951 -1.328 -0.251 1.00 90.88 187 ALA A N 1
ATOM 1478 C CA . ALA A 1 187 ? 14.898 -0.327 -0.763 1.00 90.88 187 ALA A CA 1
ATOM 1479 C C . ALA A 1 187 ? 14.780 1.077 -0.125 1.00 90.88 187 ALA A C 1
ATOM 1481 O O . ALA A 1 187 ? 15.735 1.853 -0.145 1.00 90.88 187 ALA A O 1
ATOM 1482 N N . PHE A 1 188 ? 13.618 1.419 0.442 1.00 94.44 188 PHE A N 1
ATOM 1483 C CA . PHE A 1 188 ? 13.363 2.717 1.077 1.00 94.44 188 PHE A CA 1
ATOM 1484 C C . PHE A 1 188 ? 13.674 2.746 2.582 1.00 94.44 188 PHE A C 1
ATOM 1486 O O . PHE A 1 188 ? 13.582 3.814 3.184 1.00 94.44 188 PHE A O 1
ATOM 1493 N N . LYS A 1 189 ? 14.098 1.619 3.171 1.00 94.75 189 LYS A N 1
ATOM 1494 C CA . LYS A 1 189 ? 14.648 1.507 4.533 1.00 94.75 189 LYS A CA 1
ATOM 1495 C C . LYS A 1 189 ? 13.744 2.047 5.649 1.00 94.75 189 LYS A C 1
ATOM 1497 O O . LYS A 1 189 ? 14.233 2.599 6.633 1.00 94.75 189 LYS A O 1
ATOM 1502 N N . ASN A 1 190 ? 12.426 1.909 5.508 1.00 95.31 190 ASN A N 1
ATOM 1503 C CA . ASN A 1 190 ? 11.515 2.166 6.624 1.00 95.31 190 ASN A CA 1
ATOM 1504 C C . ASN A 1 190 ? 11.586 0.999 7.624 1.00 95.31 190 ASN A C 1
ATOM 1506 O O . ASN A 1 190 ? 11.670 -0.151 7.194 1.00 95.31 190 ASN A O 1
ATOM 1510 N N . PRO A 1 191 ? 11.521 1.261 8.939 1.00 92.50 191 PRO A N 1
ATOM 1511 C CA . PRO A 1 191 ? 11.566 0.201 9.938 1.00 92.50 191 PRO A CA 1
ATOM 1512 C C . PRO A 1 191 ? 10.256 -0.610 9.936 1.00 92.50 191 PRO A C 1
ATOM 1514 O O . PRO A 1 191 ? 9.189 -0.041 10.195 1.00 92.50 191 PRO A O 1
ATOM 1517 N N . PRO A 1 192 ? 10.296 -1.928 9.660 1.00 92.69 192 PRO A N 1
ATOM 1518 C CA . PRO A 1 192 ? 9.094 -2.720 9.400 1.00 92.69 192 PRO A CA 1
ATOM 1519 C C . PRO A 1 192 ? 8.167 -2.847 10.608 1.00 92.69 192 PRO A C 1
ATOM 1521 O O . PRO A 1 192 ? 6.949 -2.849 10.438 1.00 92.69 192 PRO A O 1
ATOM 1524 N N . GLU A 1 193 ? 8.712 -2.885 11.826 1.00 87.94 193 GLU A N 1
ATOM 1525 C CA . GLU A 1 193 ? 7.902 -2.921 13.045 1.00 87.94 193 GLU A CA 1
ATOM 1526 C C . GLU A 1 193 ? 7.031 -1.663 13.188 1.00 87.94 193 GLU A C 1
ATOM 1528 O O . GLU A 1 193 ? 5.826 -1.763 13.432 1.00 87.94 193 GLU A O 1
ATOM 1533 N N . ASP A 1 194 ? 7.603 -0.475 12.971 1.00 86.25 194 ASP A N 1
ATOM 1534 C CA . ASP A 1 194 ? 6.848 0.778 13.034 1.00 86.25 194 ASP A CA 1
ATOM 1535 C C . ASP A 1 194 ? 5.789 0.835 11.932 1.00 86.25 194 ASP A C 1
ATOM 1537 O O . ASP A 1 194 ? 4.649 1.214 12.199 1.00 86.25 194 ASP A O 1
ATOM 1541 N N . ILE A 1 195 ? 6.125 0.434 10.700 1.00 93.75 195 ILE A N 1
ATOM 1542 C CA . ILE A 1 195 ? 5.160 0.425 9.593 1.00 93.75 195 ILE A CA 1
ATOM 1543 C C . ILE A 1 195 ? 4.001 -0.537 9.891 1.00 93.75 195 ILE A C 1
ATOM 1545 O O . ILE A 1 195 ? 2.839 -0.151 9.736 1.00 93.75 195 ILE A O 1
ATOM 1549 N N . ALA A 1 196 ? 4.276 -1.743 10.395 1.00 90.94 196 ALA A N 1
ATOM 1550 C CA . ALA A 1 196 ? 3.248 -2.699 10.807 1.00 90.94 196 ALA A CA 1
ATOM 1551 C C . ALA A 1 196 ? 2.360 -2.145 11.937 1.00 90.94 196 ALA A C 1
ATOM 1553 O O . ALA A 1 196 ? 1.132 -2.267 11.883 1.00 90.94 196 ALA A O 1
ATOM 1554 N N . ARG A 1 197 ? 2.947 -1.468 12.938 1.00 84.25 197 ARG A N 1
ATOM 1555 C CA . ARG A 1 197 ? 2.191 -0.778 14.001 1.00 84.25 197 ARG A CA 1
ATOM 1556 C C . ARG A 1 197 ? 1.310 0.333 13.435 1.00 84.25 197 ARG A C 1
ATOM 1558 O O . ARG A 1 197 ? 0.150 0.443 13.830 1.00 84.25 197 ARG A O 1
ATOM 1565 N N . LEU A 1 198 ? 1.805 1.126 12.487 1.00 84.81 198 LEU A N 1
ATOM 1566 C CA . LEU A 1 198 ? 1.017 2.180 11.844 1.00 84.81 198 LEU A CA 1
ATOM 1567 C C . LEU A 1 198 ? -0.160 1.600 11.050 1.00 84.81 198 LEU A C 1
ATOM 1569 O O . LEU A 1 198 ? -1.285 2.073 11.234 1.00 84.81 198 LEU A O 1
ATOM 1573 N N . PHE A 1 199 ? 0.054 0.532 10.272 1.00 93.56 199 PHE A N 1
ATOM 1574 C CA . PHE A 1 199 ? -1.035 -0.212 9.632 1.00 93.56 199 PHE A CA 1
ATOM 1575 C C . PHE A 1 199 ? -2.059 -0.695 10.655 1.00 93.56 199 PHE A C 1
ATOM 1577 O O . PHE A 1 199 ? -3.246 -0.439 10.474 1.00 93.56 199 PHE A O 1
ATOM 1584 N N . LYS A 1 200 ? -1.624 -1.292 11.771 1.00 88.12 200 LYS A N 1
ATOM 1585 C CA . LYS A 1 200 ? -2.518 -1.743 12.850 1.00 88.12 200 LYS A CA 1
ATOM 1586 C C . LYS A 1 200 ? -3.470 -0.641 13.321 1.00 88.12 200 LYS A C 1
ATOM 1588 O O . LYS A 1 200 ? -4.662 -0.890 13.491 1.00 88.12 200 LYS A O 1
ATOM 1593 N N . THR A 1 201 ? -2.967 0.586 13.490 1.00 78.31 201 THR A N 1
ATOM 1594 C CA . THR A 1 201 ? -3.801 1.724 13.922 1.00 78.31 201 THR A CA 1
ATOM 1595 C C . THR A 1 201 ? -4.838 2.143 12.884 1.00 78.31 201 THR A C 1
ATOM 1597 O O . THR A 1 201 ? -5.934 2.554 13.259 1.00 78.31 201 THR A O 1
ATOM 1600 N N . VAL A 1 202 ? -4.514 2.054 11.591 1.00 83.88 202 VAL A N 1
ATOM 1601 C CA . VAL A 1 202 ? -5.457 2.383 10.514 1.00 83.88 202 VAL A CA 1
ATOM 1602 C C . VAL A 1 202 ? -6.465 1.251 10.336 1.00 83.88 202 VAL A C 1
ATOM 1604 O O . VAL A 1 202 ? -7.654 1.516 10.248 1.00 83.88 202 VAL A O 1
ATOM 1607 N N . ILE A 1 203 ? -6.040 -0.009 10.407 1.00 89.25 203 ILE A N 1
ATOM 1608 C CA . ILE A 1 203 ? -6.944 -1.165 10.357 1.00 89.25 203 ILE A CA 1
ATOM 1609 C C . ILE A 1 203 ? -8.020 -1.061 11.449 1.00 89.25 203 ILE A C 1
ATOM 1611 O O . ILE A 1 203 ? -9.197 -1.260 11.162 1.00 89.25 203 ILE A O 1
ATOM 1615 N N . LEU A 1 204 ? -7.647 -0.681 12.677 1.00 82.50 204 LEU A N 1
ATOM 1616 C CA . LEU A 1 204 ? -8.610 -0.451 13.761 1.00 82.50 204 LEU A CA 1
ATOM 1617 C C . LEU A 1 204 ? -9.640 0.635 13.417 1.00 82.50 204 LEU A C 1
ATOM 1619 O O . LEU A 1 204 ? -10.808 0.504 13.759 1.00 82.50 204 LEU A O 1
ATOM 1623 N N . GLN A 1 205 ? -9.235 1.697 12.721 1.00 76.94 205 GLN A N 1
ATOM 1624 C CA . GLN A 1 205 ? -10.148 2.758 12.289 1.00 76.94 205 GLN A CA 1
ATOM 1625 C C . GLN A 1 205 ? -11.147 2.287 11.217 1.00 76.94 205 GLN A C 1
ATOM 1627 O O . GLN A 1 205 ? -12.236 2.848 11.124 1.00 76.94 205 GLN A O 1
ATOM 1632 N N . TYR A 1 206 ? -10.785 1.274 10.429 1.00 84.25 206 TYR A N 1
ATOM 1633 C CA . TYR A 1 206 ? -11.585 0.725 9.330 1.00 84.25 206 TYR A CA 1
ATOM 1634 C C . TYR A 1 206 ? -12.161 -0.662 9.657 1.00 84.25 206 TYR A C 1
ATOM 1636 O O . TYR A 1 206 ? -12.473 -1.445 8.757 1.00 84.25 206 TYR A O 1
ATOM 1644 N N . ALA A 1 207 ? -12.310 -0.991 10.941 1.00 86.69 207 ALA A N 1
ATOM 1645 C CA . ALA A 1 207 ? -12.879 -2.266 11.352 1.00 86.69 207 ALA A CA 1
ATOM 1646 C C . ALA A 1 207 ? -14.291 -2.461 10.788 1.00 86.69 207 ALA A C 1
ATOM 1648 O O . ALA A 1 207 ? -15.142 -1.576 10.868 1.00 86.69 207 ALA A O 1
ATOM 1649 N N . GLY A 1 208 ? -14.533 -3.632 10.209 1.00 88.75 208 GLY A N 1
ATOM 1650 C CA . GLY A 1 208 ? -15.790 -3.966 9.549 1.00 88.75 208 GLY A CA 1
ATOM 1651 C C . GLY A 1 208 ? -16.010 -3.259 8.210 1.00 88.75 208 GLY A C 1
ATOM 1652 O O . GLY A 1 208 ? -17.038 -3.488 7.586 1.00 88.75 208 GLY A O 1
ATOM 1653 N N . VAL A 1 209 ? -15.097 -2.413 7.725 1.00 90.19 209 VAL A N 1
ATOM 1654 C CA . VAL A 1 209 ? -15.229 -1.788 6.392 1.00 90.19 209 VAL A CA 1
ATOM 1655 C C . VAL A 1 209 ? -14.860 -2.771 5.295 1.00 90.19 209 VAL A C 1
ATOM 1657 O O . VAL A 1 209 ? -15.551 -2.863 4.286 1.00 90.19 209 VAL A O 1
ATOM 1660 N N . PHE A 1 210 ? -13.781 -3.513 5.521 1.00 95.88 210 PHE A N 1
ATOM 1661 C CA . PHE A 1 210 ? -13.259 -4.513 4.603 1.00 95.88 210 PHE A CA 1
ATOM 1662 C C . PHE A 1 210 ? -13.536 -5.906 5.155 1.00 95.88 210 PHE A C 1
ATOM 1664 O O . PHE A 1 210 ? -13.453 -6.128 6.365 1.00 95.88 210 PHE A O 1
ATOM 1671 N N . HIS A 1 211 ? -13.836 -6.841 4.264 1.00 97.25 211 HIS A N 1
ATOM 1672 C CA . HIS A 1 211 ? -13.949 -8.253 4.584 1.00 97.25 211 HIS A CA 1
ATOM 1673 C C . HIS A 1 211 ? -12.584 -8.805 5.020 1.00 97.25 211 HIS A C 1
ATOM 1675 O O . HIS A 1 211 ? -12.451 -9.370 6.109 1.00 97.25 211 HIS A O 1
ATOM 1681 N N . SER A 1 212 ? -11.545 -8.584 4.203 1.00 98.00 212 SER A N 1
ATOM 1682 C CA . SER A 1 212 ? -10.196 -9.073 4.494 1.00 98.00 212 SER A CA 1
ATOM 1683 C C . SER A 1 212 ? -9.091 -8.085 4.131 1.00 98.00 212 SER A C 1
ATOM 1685 O O . SER A 1 212 ? -9.186 -7.324 3.172 1.00 98.00 212 SER A O 1
ATOM 1687 N N . ILE A 1 213 ? -8.013 -8.108 4.911 1.00 98.69 213 ILE A N 1
ATOM 1688 C CA . ILE A 1 213 ? -6.781 -7.369 4.645 1.00 98.69 213 ILE A CA 1
ATOM 1689 C C . ILE A 1 213 ? -5.637 -8.375 4.680 1.00 98.69 213 ILE A C 1
ATOM 1691 O O . ILE A 1 213 ? -5.361 -8.978 5.718 1.00 98.69 213 ILE A O 1
ATOM 1695 N N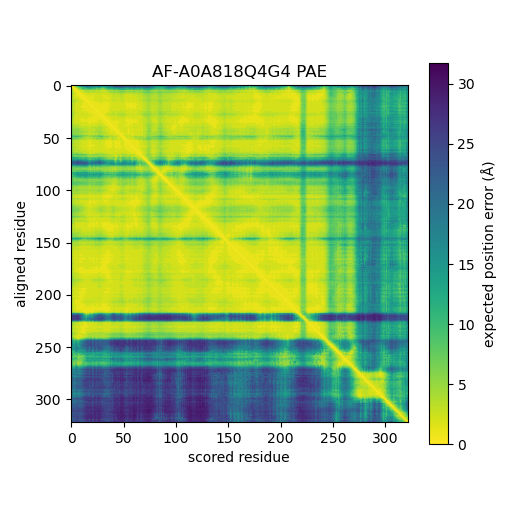 . ILE A 1 214 ? -4.972 -8.565 3.548 1.00 98.75 214 ILE A N 1
ATOM 1696 C CA . ILE A 1 214 ? -3.914 -9.557 3.388 1.00 98.75 214 ILE A CA 1
ATOM 1697 C C . ILE A 1 214 ? -2.604 -8.837 3.104 1.00 98.75 214 ILE A C 1
ATOM 1699 O O . ILE A 1 214 ? -2.471 -8.157 2.093 1.00 98.75 214 ILE A O 1
ATOM 1703 N N . PHE A 1 215 ? -1.627 -8.998 3.990 1.00 98.62 215 PHE A N 1
ATOM 1704 C CA . PHE A 1 215 ? -0.252 -8.578 3.753 1.00 98.62 215 PHE A CA 1
ATOM 1705 C C . PHE A 1 215 ? 0.495 -9.716 3.055 1.00 98.62 215 PHE A C 1
ATOM 1707 O O . PHE A 1 215 ? 0.865 -10.697 3.702 1.00 98.62 215 PHE A O 1
ATOM 1714 N N . ALA A 1 216 ? 0.690 -9.579 1.745 1.00 97.69 216 ALA A N 1
ATOM 1715 C CA . ALA A 1 216 ? 1.516 -10.461 0.928 1.00 97.69 216 ALA A CA 1
ATOM 1716 C C . ALA A 1 216 ? 2.960 -9.940 0.965 1.00 97.69 216 ALA A C 1
ATOM 1718 O O . ALA A 1 216 ? 3.293 -8.918 0.351 1.00 97.69 216 ALA A O 1
ATOM 1719 N N . ILE A 1 217 ? 3.794 -10.577 1.785 1.00 95.69 217 ILE A N 1
ATOM 1720 C CA . ILE A 1 217 ? 5.175 -10.155 2.032 1.00 95.69 217 ILE A CA 1
ATOM 1721 C C . ILE A 1 217 ? 6.070 -11.360 1.789 1.00 95.69 217 ILE A C 1
ATOM 1723 O O . ILE A 1 217 ? 6.111 -12.270 2.614 1.00 95.69 217 ILE A O 1
ATOM 1727 N N . ILE A 1 218 ? 6.775 -11.347 0.660 1.00 89.44 218 ILE A N 1
ATOM 1728 C CA . ILE A 1 218 ? 7.817 -12.331 0.375 1.00 89.44 218 ILE A CA 1
ATOM 1729 C C . ILE A 1 218 ? 8.953 -12.111 1.378 1.00 89.44 218 ILE A C 1
ATOM 1731 O O . ILE A 1 218 ? 9.440 -10.988 1.532 1.00 89.44 218 ILE A O 1
ATOM 1735 N N . GLY A 1 21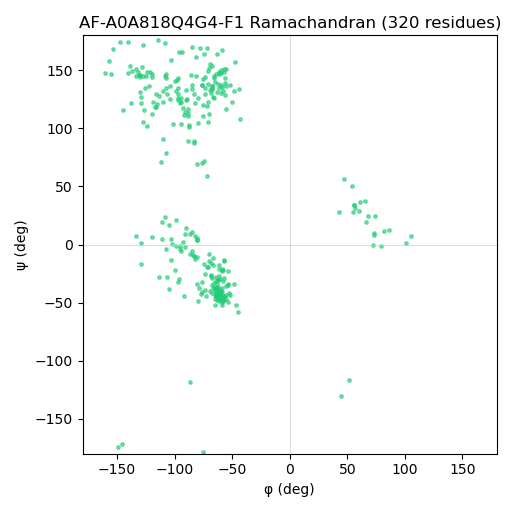9 ? 9.330 -13.175 2.078 1.00 73.94 219 GLY A N 1
ATOM 1736 C CA . GLY A 1 219 ? 10.370 -13.159 3.103 1.00 73.94 219 GLY A CA 1
ATOM 1737 C C . GLY A 1 219 ? 11.039 -14.523 3.266 1.00 73.94 219 GLY A C 1
ATOM 1738 O O . GLY A 1 219 ? 10.551 -15.539 2.768 1.00 73.94 219 GLY A O 1
ATOM 1739 N N . GLU A 1 220 ? 12.151 -14.560 3.990 1.00 59.50 220 GLU A N 1
ATOM 1740 C CA . GLU A 1 220 ? 12.844 -15.793 4.352 1.00 59.50 220 GLU A CA 1
ATOM 1741 C C . GLU A 1 220 ? 12.332 -16.278 5.711 1.00 59.50 220 GLU A C 1
ATOM 1743 O O . GLU A 1 220 ? 12.601 -15.678 6.759 1.00 59.50 220 GLU A O 1
ATOM 1748 N N . GLN A 1 221 ? 11.616 -17.409 5.716 1.00 47.88 221 GLN A N 1
ATOM 1749 C CA . GLN A 1 221 ? 11.301 -18.095 6.968 1.00 47.88 221 GLN A CA 1
ATOM 1750 C C . GLN A 1 221 ? 12.631 -18.379 7.690 1.00 47.88 221 GLN A C 1
ATOM 1752 O O . GLN A 1 221 ? 13.450 -19.126 7.163 1.00 47.88 221 GLN A O 1
ATOM 1757 N N . ASN A 1 222 ? 12.822 -17.781 8.877 1.00 45.69 222 ASN A N 1
ATOM 1758 C CA . ASN A 1 222 ? 13.966 -17.904 9.806 1.00 45.69 222 ASN A CA 1
ATOM 1759 C C . ASN A 1 222 ? 14.974 -16.738 9.897 1.00 45.69 222 ASN A C 1
ATOM 1761 O O . ASN A 1 222 ? 15.946 -16.877 10.642 1.00 45.69 222 ASN A O 1
ATOM 1765 N N . SER A 1 223 ? 14.750 -15.573 9.275 1.00 49.72 223 SER A N 1
ATOM 1766 C CA . SER A 1 223 ? 15.561 -14.381 9.595 1.00 49.72 223 SER A CA 1
ATOM 1767 C C . SER A 1 223 ? 14.856 -13.468 10.616 1.00 49.72 223 SER A C 1
ATOM 1769 O O . SER A 1 223 ? 13.701 -13.075 10.460 1.00 49.72 223 SER A O 1
ATOM 1771 N N . SER A 1 224 ? 15.539 -13.132 11.718 1.00 46.62 224 SER A N 1
ATOM 1772 C CA . SER A 1 224 ? 14.997 -12.286 12.800 1.00 46.62 224 SER A CA 1
ATOM 1773 C C . SER A 1 224 ? 14.825 -10.811 12.408 1.00 46.62 224 SER A C 1
ATOM 1775 O O . SER A 1 224 ? 14.213 -10.055 13.157 1.00 46.62 224 SER A O 1
ATOM 1777 N N . ASN A 1 225 ? 15.326 -10.421 11.232 1.00 56.44 225 ASN A N 1
ATOM 1778 C CA . ASN A 1 225 ? 15.215 -9.085 10.642 1.00 56.44 225 ASN A CA 1
ATOM 1779 C C . ASN A 1 225 ? 14.315 -9.059 9.392 1.00 56.44 225 ASN A C 1
ATOM 1781 O O . ASN A 1 225 ? 14.395 -8.125 8.594 1.00 56.44 225 ASN A O 1
ATOM 1785 N N . ASP A 1 226 ? 13.456 -10.064 9.211 1.00 82.94 226 ASP A N 1
ATOM 1786 C CA . ASP A 1 226 ? 12.558 -10.119 8.062 1.00 82.94 226 ASP A CA 1
ATOM 1787 C C . ASP A 1 226 ? 11.366 -9.157 8.212 1.00 82.94 226 ASP A C 1
ATOM 1789 O O . ASP A 1 226 ? 10.695 -9.085 9.255 1.00 82.94 226 ASP A O 1
ATOM 1793 N N . ASN A 1 227 ? 11.042 -8.469 7.118 1.00 91.31 227 ASN A N 1
ATOM 1794 C CA . ASN A 1 227 ? 9.796 -7.731 6.950 1.00 91.31 227 ASN A CA 1
ATOM 1795 C C . ASN A 1 227 ? 8.590 -8.635 7.237 1.00 91.31 227 ASN A C 1
ATOM 1797 O O . ASN A 1 227 ? 7.660 -8.214 7.929 1.00 91.31 227 ASN A O 1
ATOM 1801 N N . PHE A 1 228 ? 8.625 -9.887 6.764 1.00 93.44 228 PHE A N 1
ATOM 1802 C CA . PHE A 1 228 ? 7.550 -10.846 7.002 1.00 93.44 228 PHE A CA 1
ATOM 1803 C C . PHE A 1 228 ? 7.328 -11.079 8.499 1.00 93.44 228 PHE A C 1
ATOM 1805 O O . PHE A 1 228 ? 6.209 -10.911 8.979 1.00 93.44 228 PHE A O 1
ATOM 1812 N N . ALA A 1 229 ? 8.385 -11.394 9.256 1.00 92.12 229 ALA A N 1
ATOM 1813 C CA . ALA A 1 229 ? 8.291 -11.683 10.687 1.00 92.12 229 ALA A CA 1
ATOM 1814 C C . ALA A 1 229 ? 7.734 -10.489 11.480 1.00 92.12 229 ALA A C 1
ATOM 1816 O O . ALA A 1 229 ? 6.845 -10.655 12.318 1.00 92.12 229 ALA A O 1
ATOM 1817 N N . SER A 1 230 ? 8.202 -9.277 11.166 1.00 91.06 230 SER A N 1
ATOM 1818 C CA . SER A 1 230 ? 7.762 -8.044 11.829 1.00 91.06 230 SER A CA 1
ATOM 1819 C C . SER A 1 230 ? 6.256 -7.807 11.668 1.00 91.06 230 SER A C 1
ATOM 1821 O O . SER A 1 230 ? 5.554 -7.504 12.635 1.00 91.06 230 SER A O 1
ATOM 1823 N N . PHE A 1 231 ? 5.734 -7.986 10.451 1.00 94.44 231 PHE A N 1
ATOM 1824 C CA . PHE A 1 231 ? 4.304 -7.850 10.178 1.00 94.44 231 PHE A CA 1
ATOM 1825 C C . PHE A 1 231 ? 3.516 -9.027 10.749 1.00 94.44 231 PHE A C 1
ATOM 1827 O O . PHE A 1 231 ? 2.485 -8.820 11.390 1.00 94.44 231 PHE A O 1
ATOM 1834 N N . HIS A 1 232 ? 4.005 -10.252 10.557 1.00 94.31 232 HIS A N 1
ATOM 1835 C CA . HIS A 1 232 ? 3.341 -11.474 10.988 1.00 94.31 232 HIS A CA 1
ATOM 1836 C C . HIS A 1 232 ? 3.088 -11.465 12.498 1.00 94.31 232 HIS A C 1
ATOM 1838 O O . HIS A 1 232 ? 1.950 -11.641 12.927 1.00 94.31 232 HIS A O 1
ATOM 1844 N N . ASN A 1 233 ? 4.106 -11.144 13.300 1.00 89.94 233 ASN A N 1
ATOM 1845 C CA . ASN A 1 233 ? 3.998 -11.092 14.760 1.00 89.94 233 ASN A CA 1
ATOM 1846 C C . ASN A 1 233 ? 2.964 -10.067 15.258 1.00 89.94 233 ASN A C 1
ATOM 1848 O O . ASN A 1 233 ? 2.373 -10.248 16.322 1.00 89.94 233 ASN A O 1
ATOM 1852 N N . LEU A 1 234 ? 2.738 -8.982 14.510 1.00 86.88 234 LEU A N 1
ATOM 1853 C CA . LEU A 1 234 ? 1.850 -7.892 14.920 1.00 86.88 234 LEU A CA 1
ATOM 1854 C C . LEU A 1 234 ? 0.425 -7.991 14.359 1.00 86.88 234 LEU A C 1
ATOM 1856 O O . LEU A 1 234 ? -0.498 -7.462 14.997 1.00 86.88 234 LEU A O 1
ATOM 1860 N N . LEU A 1 235 ? 0.259 -8.592 13.176 1.00 93.44 235 LEU A N 1
ATOM 1861 C CA . LEU A 1 235 ? -0.950 -8.492 12.350 1.00 93.44 235 LEU A CA 1
ATOM 1862 C C . LEU A 1 235 ? -1.521 -9.839 11.886 1.00 93.44 235 LEU A C 1
ATOM 1864 O O . LEU A 1 235 ? -2.668 -9.868 11.442 1.00 93.44 235 LEU A O 1
ATOM 1868 N N . HIS A 1 236 ? -0.776 -10.947 11.945 1.00 94.88 236 HIS A N 1
ATOM 1869 C CA . HIS A 1 236 ? -1.320 -12.236 11.515 1.00 94.88 236 HIS A CA 1
ATOM 1870 C C . HIS A 1 236 ? -2.443 -12.696 12.461 1.00 94.88 236 HIS A C 1
ATOM 1872 O O . HIS A 1 236 ? -2.324 -12.579 13.680 1.00 94.88 236 HIS A O 1
ATOM 1878 N N . ASN A 1 237 ? -3.543 -13.207 11.897 1.00 92.31 237 ASN A N 1
ATOM 1879 C CA . ASN A 1 237 ? -4.774 -13.575 12.614 1.00 92.31 237 ASN A CA 1
ATOM 1880 C C . ASN A 1 237 ? -5.374 -12.435 13.454 1.00 92.31 237 ASN A C 1
ATOM 1882 O O . ASN A 1 237 ? -6.058 -12.667 14.454 1.00 92.31 237 ASN A O 1
ATOM 1886 N N . TYR A 1 238 ? -5.136 -11.189 13.044 1.00 89.12 238 TYR A N 1
ATOM 1887 C CA . TYR A 1 238 ? -5.654 -10.022 13.737 1.00 89.12 238 TYR A CA 1
ATOM 1888 C C . TYR A 1 238 ? -7.097 -9.735 13.305 1.00 89.12 238 TYR A C 1
ATOM 1890 O O . TYR A 1 238 ? -7.350 -9.016 12.343 1.00 89.12 238 TYR A O 1
ATOM 1898 N N . ASN A 1 239 ? -8.058 -10.332 14.009 1.00 89.88 239 ASN A N 1
ATOM 1899 C CA . ASN A 1 239 ? -9.475 -10.246 13.665 1.00 89.88 239 ASN A CA 1
ATOM 1900 C C . ASN A 1 239 ? -10.192 -9.153 14.476 1.00 89.88 239 ASN A C 1
ATOM 1902 O O . ASN A 1 239 ? -10.201 -9.183 15.709 1.00 89.88 239 ASN A O 1
ATOM 1906 N N . ILE A 1 240 ? -10.845 -8.205 13.799 1.00 87.31 240 ILE A N 1
ATOM 1907 C CA . ILE A 1 240 ? -11.387 -6.998 14.448 1.00 87.31 240 ILE A CA 1
ATOM 1908 C C . ILE A 1 240 ? -12.849 -6.797 14.083 1.00 87.31 240 ILE A C 1
ATOM 1910 O O . ILE A 1 240 ? -13.194 -6.736 12.906 1.00 87.31 240 ILE A O 1
ATOM 1914 N N . SER A 1 241 ? -13.699 -6.649 15.093 1.00 87.00 241 SER A N 1
ATOM 1915 C CA . SER A 1 241 ? -15.103 -6.301 14.909 1.00 87.00 241 SER A CA 1
ATOM 1916 C C . SER A 1 241 ? -15.346 -4.807 15.111 1.00 87.00 241 SER A C 1
ATOM 1918 O O . SER A 1 241 ? -14.766 -4.204 16.024 1.00 87.00 241 SER A O 1
ATOM 1920 N N . PRO A 1 242 ? -16.226 -4.203 14.292 1.00 79.62 242 PRO A N 1
ATOM 1921 C CA . PRO A 1 242 ? -16.694 -2.857 14.543 1.00 79.62 242 PRO A CA 1
ATOM 1922 C C . PRO A 1 242 ? -17.469 -2.794 15.868 1.00 79.62 242 PRO A C 1
ATOM 1924 O O . PRO A 1 242 ? -17.897 -3.824 16.404 1.00 79.62 242 PRO A O 1
ATOM 1927 N N . PRO A 1 243 ? -17.679 -1.586 16.402 1.00 69.56 243 PRO A N 1
ATOM 1928 C CA . PRO A 1 243 ? -18.508 -1.386 17.576 1.00 69.56 243 PRO A CA 1
ATOM 1929 C C . PRO A 1 243 ? -19.944 -1.856 17.381 1.00 69.56 243 PRO A C 1
ATOM 1931 O O . PRO A 1 243 ? -20.508 -1.735 16.293 1.00 69.56 243 PRO A O 1
ATOM 1934 N N . ALA A 1 244 ? -20.574 -2.291 18.473 1.00 67.00 244 ALA A N 1
ATOM 1935 C CA . ALA A 1 244 ? -22.031 -2.329 18.536 1.00 67.00 244 ALA A CA 1
ATOM 1936 C C . ALA A 1 244 ? -22.589 -0.897 18.390 1.00 67.00 244 ALA A C 1
ATOM 1938 O O . ALA A 1 244 ? -21.938 0.064 18.801 1.00 67.00 244 ALA A O 1
ATOM 1939 N N . VAL A 1 245 ? -23.778 -0.761 17.791 1.00 59.31 245 VAL A N 1
ATOM 1940 C CA . VAL A 1 245 ? -24.461 0.523 17.531 1.00 59.31 245 VAL A CA 1
ATOM 1941 C C . VAL A 1 245 ? -24.386 1.445 18.764 1.00 59.31 245 VAL A C 1
ATOM 1943 O O . VAL A 1 245 ? -24.627 0.962 19.874 1.00 59.31 245 VAL A O 1
ATOM 1946 N N . PRO A 1 246 ? -24.044 2.743 18.603 1.00 51.22 246 PRO A N 1
ATOM 1947 C CA . PRO A 1 246 ? -23.858 3.646 19.734 1.00 51.22 246 PRO A CA 1
ATOM 1948 C C . PRO A 1 246 ? -25.099 3.703 20.627 1.00 51.22 246 PRO A C 1
ATOM 1950 O O . PRO A 1 246 ? -26.232 3.758 20.142 1.00 51.22 246 PRO A O 1
ATOM 1953 N N . GLN A 1 247 ? -24.878 3.714 21.943 1.00 49.19 247 GLN A N 1
ATOM 1954 C CA . GLN A 1 247 ? -25.946 3.996 22.897 1.00 49.19 247 GLN A CA 1
ATOM 1955 C C . GLN A 1 247 ? -26.443 5.435 22.705 1.00 49.19 247 GLN A C 1
ATOM 1957 O O . GLN A 1 247 ? -25.677 6.335 22.348 1.00 49.19 247 GLN A O 1
ATOM 1962 N N . VAL A 1 248 ? -27.740 5.650 22.940 1.00 45.94 248 VAL A N 1
ATOM 1963 C CA . VAL A 1 248 ? -28.383 6.969 22.867 1.00 45.94 248 VAL A CA 1
ATOM 1964 C C . VAL A 1 248 ? -27.574 7.984 23.690 1.00 45.94 248 VAL A C 1
ATOM 1966 O O . VAL A 1 248 ? -27.346 7.774 24.878 1.00 45.94 248 VAL A O 1
ATOM 1969 N N . GLY A 1 249 ? -27.129 9.074 23.055 1.00 45.44 249 GLY A N 1
ATOM 1970 C CA . GLY A 1 249 ? -26.330 10.135 23.690 1.00 45.44 249 GLY A CA 1
ATOM 1971 C C . GLY A 1 249 ? -24.819 10.098 23.412 1.00 45.44 249 GLY A C 1
ATOM 1972 O O . GLY A 1 249 ? -24.098 10.960 23.911 1.00 45.44 249 GLY A O 1
ATOM 1973 N N . MET A 1 250 ? -24.328 9.150 22.607 1.00 48.75 250 MET A N 1
ATOM 1974 C CA . MET A 1 250 ? -22.926 9.089 22.164 1.00 48.75 250 MET A CA 1
ATOM 1975 C C . MET A 1 250 ? -22.725 9.716 20.771 1.00 48.75 250 MET A C 1
ATOM 1977 O O . MET A 1 250 ? -23.564 9.557 19.884 1.00 48.75 250 MET A O 1
ATOM 1981 N N . ALA A 1 251 ? -21.593 10.401 20.562 1.00 46.28 251 ALA A N 1
ATOM 1982 C CA . ALA A 1 251 ? -21.193 10.972 19.270 1.00 46.28 251 ALA A CA 1
ATOM 1983 C C . ALA A 1 251 ? -20.165 10.082 18.542 1.00 46.28 251 ALA A C 1
ATOM 1985 O O . ALA A 1 251 ? -19.249 9.536 19.162 1.00 46.28 251 ALA A O 1
ATOM 1986 N N . LEU A 1 252 ? -20.301 9.969 17.215 1.00 45.97 252 LEU A N 1
ATOM 1987 C CA . LEU A 1 252 ? -19.455 9.143 16.340 1.00 45.97 252 LEU A CA 1
ATOM 1988 C C . LEU A 1 252 ? -18.042 9.735 16.200 1.00 45.97 252 LEU A C 1
ATOM 1990 O O . LEU A 1 252 ? -17.904 10.881 15.778 1.00 45.97 252 LEU A O 1
ATOM 1994 N N . GLY A 1 253 ? -17.007 8.957 16.552 1.00 49.44 253 GLY A N 1
ATOM 1995 C CA . GLY A 1 253 ? -15.600 9.388 16.630 1.00 49.44 253 GLY A CA 1
ATOM 1996 C C . GLY A 1 253 ? -14.590 8.317 16.240 1.00 49.44 253 GLY A C 1
ATOM 1997 O O . GLY A 1 253 ? -14.973 7.255 15.759 1.00 49.44 253 GLY A O 1
ATOM 1998 N N . SER A 1 254 ? -13.294 8.578 16.451 1.00 50.12 254 SER A N 1
ATOM 1999 C CA . SER A 1 254 ? -12.266 7.555 16.235 1.00 50.12 254 SER A CA 1
ATOM 2000 C C . SER A 1 254 ? -12.473 6.365 17.178 1.00 50.12 254 SER A C 1
ATOM 2002 O O . SER A 1 254 ? -12.797 6.519 18.357 1.00 50.12 254 SER A O 1
ATOM 2004 N N . HIS A 1 255 ? -12.305 5.164 16.630 1.00 53.53 255 HIS A N 1
ATOM 2005 C CA . HIS A 1 255 ? -12.583 3.916 17.323 1.00 53.53 255 HIS A CA 1
ATOM 2006 C C . HIS A 1 255 ? -11.678 3.731 18.555 1.00 53.53 255 HIS A C 1
ATOM 2008 O O . HIS A 1 255 ? -10.453 3.867 18.475 1.00 53.53 255 HIS A O 1
ATOM 2014 N N . ARG A 1 256 ? -12.272 3.382 19.700 1.00 57.12 256 ARG A N 1
ATOM 2015 C CA . ARG A 1 256 ? -11.554 2.909 20.900 1.00 57.12 256 ARG A CA 1
ATOM 2016 C C . ARG A 1 256 ? -11.688 1.404 21.026 1.00 57.12 256 ARG A C 1
ATOM 2018 O O . ARG A 1 256 ? -12.627 0.847 20.491 1.00 57.12 256 ARG A O 1
ATOM 2025 N N . ILE A 1 257 ? -10.801 0.739 21.757 1.00 58.25 257 ILE A N 1
ATOM 2026 C CA . ILE A 1 257 ? -10.961 -0.693 22.046 1.00 58.25 257 ILE A CA 1
ATOM 2027 C C . ILE A 1 257 ? -11.774 -0.847 23.320 1.00 58.25 257 ILE A C 1
ATOM 2029 O O . ILE A 1 257 ? -11.415 -0.280 24.350 1.00 58.25 257 ILE A O 1
ATOM 2033 N N . ARG A 1 258 ? -12.860 -1.612 23.227 1.00 58.62 258 ARG A N 1
ATOM 2034 C CA . ARG A 1 258 ? -13.776 -1.908 24.326 1.00 58.62 258 ARG A CA 1
ATOM 2035 C C . ARG A 1 258 ? -13.391 -3.188 25.060 1.00 58.62 258 ARG A C 1
ATOM 2037 O O . ARG A 1 258 ? -13.411 -3.211 26.284 1.00 58.62 258 ARG A O 1
ATOM 2044 N N . GLU A 1 259 ? -13.062 -4.241 24.313 1.00 65.25 259 GLU A N 1
ATOM 2045 C CA . GLU A 1 259 ? -12.805 -5.584 24.847 1.00 65.25 259 GLU A CA 1
ATOM 2046 C C . GLU A 1 259 ? -11.884 -6.384 23.909 1.00 65.25 259 GLU A C 1
ATOM 2048 O O . GLU A 1 259 ? -11.953 -6.234 22.684 1.00 65.25 259 GLU A O 1
ATOM 2053 N N . ILE A 1 260 ? -11.046 -7.251 24.485 1.00 67.75 260 ILE A N 1
ATOM 2054 C CA . ILE A 1 260 ? -10.265 -8.268 23.768 1.00 67.75 260 ILE A CA 1
ATOM 2055 C C . ILE A 1 260 ? -10.732 -9.636 24.267 1.00 67.75 260 ILE A C 1
ATOM 2057 O O . ILE A 1 260 ? -10.619 -9.935 25.454 1.00 67.75 260 ILE A O 1
ATOM 2061 N N . ARG A 1 261 ? -11.274 -10.460 23.369 1.00 70.88 261 ARG A N 1
ATOM 2062 C CA . ARG A 1 261 ? -11.768 -11.805 23.689 1.00 70.88 261 ARG A CA 1
ATOM 2063 C C . ARG A 1 261 ? -10.625 -12.822 23.725 1.00 70.88 261 ARG A C 1
ATOM 2065 O O . ARG A 1 261 ? -9.570 -12.612 23.130 1.00 70.88 261 ARG A O 1
ATOM 2072 N N . SER A 1 262 ? -10.858 -13.967 24.369 1.00 71.50 262 SER A N 1
ATOM 2073 C CA . SER A 1 262 ? -9.878 -15.061 24.516 1.00 71.50 262 SER A CA 1
ATOM 2074 C C . SER A 1 262 ? -9.358 -15.635 23.189 1.00 71.50 262 SER A C 1
ATOM 2076 O O . SER A 1 262 ? -8.262 -16.179 23.147 1.00 71.50 262 SER A O 1
ATOM 2078 N N . ASN A 1 263 ? -10.110 -15.481 22.098 1.00 71.75 263 ASN A N 1
ATOM 2079 C CA . ASN A 1 263 ? -9.730 -15.877 20.737 1.00 71.75 263 ASN A CA 1
ATOM 2080 C C . ASN A 1 263 ? -8.920 -14.801 19.978 1.00 71.75 263 ASN A C 1
ATOM 2082 O O . ASN A 1 263 ? -8.746 -14.914 18.767 1.00 71.75 263 ASN A O 1
ATOM 2086 N N . GLY A 1 264 ? -8.487 -13.730 20.650 1.00 69.75 264 GLY A N 1
ATOM 2087 C CA . GLY A 1 264 ? -7.769 -12.608 20.041 1.00 69.75 264 GLY A CA 1
ATOM 2088 C C . GLY A 1 264 ? -8.658 -11.605 19.296 1.00 69.75 264 GLY A C 1
ATOM 2089 O O . GLY A 1 264 ? -8.145 -10.606 18.793 1.00 69.75 264 GLY A O 1
ATOM 2090 N N . GLN A 1 265 ? -9.979 -11.823 19.237 1.00 75.19 265 GLN A N 1
ATOM 2091 C CA . GLN A 1 265 ? -10.906 -10.884 18.605 1.00 75.19 265 GLN A CA 1
ATOM 2092 C C . GLN A 1 265 ? -11.011 -9.596 19.418 1.00 75.19 265 GLN A C 1
ATOM 2094 O O . GLN A 1 265 ? -11.280 -9.623 20.621 1.00 75.19 265 GLN A O 1
ATOM 2099 N N . MET A 1 266 ? -10.876 -8.463 18.737 1.00 73.06 266 MET A N 1
ATOM 2100 C CA . MET A 1 266 ? -11.025 -7.143 19.345 1.00 73.06 266 MET A CA 1
ATOM 2101 C C . MET A 1 266 ? -12.366 -6.513 18.984 1.00 73.06 266 MET A C 1
ATOM 2103 O O . MET A 1 266 ? -12.781 -6.557 17.826 1.00 73.06 266 MET A O 1
ATOM 2107 N N . ILE A 1 267 ? -13.023 -5.907 19.975 1.00 68.88 267 ILE A N 1
ATOM 2108 C CA . ILE A 1 267 ? -14.263 -5.142 19.805 1.00 68.88 267 ILE A CA 1
ATOM 2109 C C . ILE A 1 267 ? -13.967 -3.669 20.032 1.00 68.88 267 ILE A C 1
ATOM 2111 O O . ILE A 1 267 ? -13.340 -3.298 21.029 1.00 68.88 267 ILE A O 1
ATOM 2115 N N . LEU A 1 268 ? -14.443 -2.832 19.116 1.00 68.69 268 LEU A N 1
ATOM 2116 C CA . LEU A 1 268 ? -14.268 -1.389 19.192 1.00 68.69 268 LEU A CA 1
ATOM 2117 C C . LEU A 1 268 ? -15.479 -0.676 19.822 1.00 68.69 268 LEU A C 1
ATOM 2119 O O . LEU A 1 268 ? -16.550 -1.255 19.960 1.00 68.69 268 LEU A O 1
ATOM 2123 N N . ASP A 1 269 ? -15.309 0.590 20.197 1.00 63.09 269 ASP A N 1
ATOM 2124 C CA . ASP A 1 269 ? -16.357 1.525 20.617 1.00 63.09 269 ASP A CA 1
ATOM 2125 C C . ASP A 1 269 ? -16.274 2.837 19.816 1.00 63.09 269 ASP A C 1
ATOM 2127 O O . ASP A 1 269 ? -15.175 3.293 19.481 1.00 63.09 269 ASP A O 1
ATOM 2131 N N . ASN A 1 270 ? -17.425 3.444 19.519 1.00 58.09 270 ASN A N 1
ATOM 2132 C CA . ASN A 1 270 ? -17.546 4.711 18.793 1.00 58.09 270 ASN A CA 1
ATOM 2133 C C . ASN A 1 270 ? -17.652 5.865 19.795 1.00 58.09 270 ASN A C 1
ATOM 2135 O O . ASN A 1 270 ? -18.723 6.074 20.361 1.00 58.09 270 ASN A O 1
ATOM 2139 N N . PHE A 1 271 ? -16.579 6.638 20.009 1.00 56.78 271 PHE A N 1
ATOM 2140 C CA . PHE A 1 271 ? -16.656 7.747 20.967 1.00 56.78 271 PHE A CA 1
ATOM 2141 C C . PHE A 1 271 ? -15.842 8.988 20.574 1.00 56.78 271 PHE A C 1
ATOM 2143 O O . PHE A 1 271 ? -14.609 8.966 20.590 1.00 56.78 271 PHE A O 1
ATOM 2150 N N . VAL A 1 272 ? -16.528 10.114 20.335 1.00 47.62 272 VAL A N 1
ATOM 2151 C CA . VAL A 1 272 ? -15.956 11.463 20.523 1.00 47.62 272 VAL A CA 1
ATOM 2152 C C . VAL A 1 272 ? -16.293 11.926 21.930 1.00 47.62 272 VAL A C 1
ATOM 2154 O O . VAL A 1 272 ? -17.457 12.133 22.268 1.00 47.62 272 VAL A O 1
ATOM 2157 N N . ILE A 1 273 ? -15.275 12.147 22.758 1.00 48.84 273 ILE A N 1
ATOM 2158 C CA . ILE A 1 273 ? -15.467 12.929 23.977 1.00 48.84 273 ILE A CA 1
ATOM 2159 C C . ILE A 1 273 ? -15.563 14.392 23.524 1.00 48.84 273 ILE A C 1
ATOM 2161 O O . ILE A 1 273 ? -14.562 14.948 23.081 1.00 48.84 273 ILE A O 1
ATOM 2165 N N . ALA A 1 274 ? -16.744 15.011 23.625 1.00 49.91 274 ALA A N 1
ATOM 2166 C CA . ALA A 1 274 ? -16.967 16.438 23.354 1.00 49.91 274 ALA A CA 1
ATOM 2167 C C . ALA A 1 274 ? -16.347 17.325 24.456 1.00 49.91 274 ALA A C 1
ATOM 2169 O O . ALA A 1 274 ? -17.036 18.045 25.174 1.00 49.91 274 ALA A O 1
ATOM 2170 N N . ARG A 1 275 ? -15.035 17.197 24.657 1.00 61.00 275 ARG A N 1
ATOM 2171 C CA . ARG A 1 275 ? -14.224 17.952 25.617 1.00 61.00 275 ARG A CA 1
ATOM 2172 C C . ARG A 1 275 ? -12.932 18.356 24.938 1.00 61.00 275 ARG A C 1
ATOM 2174 O O . ARG A 1 275 ? -12.402 17.593 24.123 1.00 61.00 275 ARG A O 1
ATOM 2181 N N . ASP A 1 276 ? -12.391 19.495 25.348 1.00 55.94 276 ASP A N 1
ATOM 2182 C CA . ASP A 1 276 ? -11.091 19.938 24.866 1.00 55.94 276 ASP A CA 1
ATOM 2183 C C . ASP A 1 276 ? -10.027 18.864 25.127 1.00 55.94 276 ASP A C 1
ATOM 2185 O O . ASP A 1 276 ? -10.006 18.253 26.204 1.00 55.94 276 ASP A O 1
ATOM 2189 N N . PRO A 1 277 ? -9.144 18.591 24.155 1.00 53.72 277 PRO A N 1
ATOM 2190 C CA . PRO A 1 277 ? -8.072 17.632 24.341 1.00 53.72 277 PRO A CA 1
ATOM 2191 C C . PRO A 1 277 ? -7.186 18.054 25.507 1.00 53.72 277 PRO A C 1
ATOM 2193 O O . PRO A 1 277 ? -6.795 19.216 25.646 1.00 53.72 277 PRO A O 1
ATOM 2196 N N . CYS A 1 278 ? -6.840 17.088 26.356 1.00 56.09 278 CYS A N 1
ATOM 2197 C CA . CYS A 1 278 ? -5.862 17.310 27.404 1.00 56.09 278 CYS A CA 1
ATOM 2198 C C . CYS A 1 278 ? -4.563 17.814 26.770 1.00 56.09 278 CYS A C 1
ATOM 2200 O O . CYS A 1 278 ? -4.005 17.164 25.887 1.00 56.09 278 CYS A O 1
ATOM 2202 N N . LYS A 1 279 ? -4.027 18.932 27.272 1.00 52.06 279 LYS A N 1
ATOM 2203 C CA . LYS A 1 279 ? -2.745 19.483 26.798 1.00 52.06 279 LYS A CA 1
ATOM 2204 C C . LYS A 1 279 ? -1.569 18.502 26.926 1.00 52.06 279 LYS A C 1
ATOM 2206 O O . LYS A 1 279 ? -0.575 18.637 26.225 1.00 52.06 279 LYS A O 1
ATOM 2211 N N . TYR A 1 280 ? -1.694 17.511 27.811 1.00 46.69 280 TYR A N 1
ATOM 2212 C CA . TYR A 1 280 ? -0.719 16.437 28.020 1.00 46.69 280 TYR A CA 1
ATOM 2213 C C . TYR A 1 280 ? -1.038 15.153 27.233 1.00 46.69 280 TYR A C 1
ATOM 2215 O O . TYR A 1 280 ? -0.276 14.196 27.324 1.00 46.69 280 TYR A O 1
ATOM 2223 N N . GLY A 1 281 ? -2.146 15.117 26.480 1.00 52.47 281 GLY A N 1
ATOM 2224 C CA . GLY A 1 281 ? -2.533 14.036 25.569 1.00 52.47 281 GLY A CA 1
ATOM 2225 C C . GLY A 1 281 ? -2.350 12.627 26.138 1.00 52.47 281 GLY A C 1
ATOM 2226 O O . GLY A 1 281 ? -2.795 12.336 27.248 1.00 52.47 281 GLY A O 1
ATOM 2227 N N . GLY A 1 282 ? -1.692 11.754 25.366 1.00 47.75 282 GLY A N 1
ATOM 2228 C CA . GLY A 1 282 ? -1.384 10.373 25.764 1.00 47.75 282 GLY A CA 1
ATOM 2229 C C . GLY A 1 282 ? -0.322 10.244 26.865 1.00 47.75 282 GLY A C 1
ATOM 2230 O O . GLY A 1 282 ? -0.236 9.196 27.486 1.00 47.75 282 GLY A O 1
ATOM 2231 N N . MET A 1 283 ? 0.431 11.312 27.154 1.00 44.88 283 MET A N 1
ATOM 2232 C CA . MET A 1 283 ? 1.398 11.370 28.261 1.00 44.88 283 MET A CA 1
ATOM 2233 C C . MET A 1 283 ? 0.775 11.905 29.559 1.00 44.88 283 MET A C 1
ATOM 2235 O O . MET A 1 283 ? 1.476 12.217 30.524 1.00 44.88 283 MET A O 1
ATOM 2239 N N . CYS A 1 284 ? -0.547 12.075 29.597 1.00 52.25 284 CYS A N 1
ATOM 2240 C CA . CYS A 1 284 ? -1.217 12.562 30.784 1.00 52.25 284 CYS A CA 1
ATOM 2241 C C . CYS A 1 284 ? -1.189 11.502 31.893 1.00 52.25 284 CYS A C 1
ATOM 2243 O O . CYS A 1 284 ? -1.886 10.496 31.821 1.00 52.25 284 CYS A O 1
ATOM 2245 N N . ASN A 1 285 ? -0.455 11.768 32.973 1.00 62.41 285 ASN A N 1
ATOM 2246 C CA . ASN A 1 285 ? -0.466 10.940 34.184 1.00 62.41 285 ASN A CA 1
ATOM 2247 C C . ASN A 1 285 ? -1.669 11.217 35.109 1.00 62.41 285 ASN A C 1
ATOM 2249 O O . ASN A 1 285 ? -1.745 10.659 36.200 1.00 62.41 285 ASN A O 1
ATOM 2253 N N . LYS A 1 286 ? -2.600 12.091 34.693 1.00 65.62 286 LYS A N 1
ATOM 2254 C CA . LYS A 1 286 ? -3.785 12.490 35.472 1.00 65.62 286 LYS A CA 1
ATOM 2255 C C . LYS A 1 286 ? -5.091 11.864 34.975 1.00 65.62 286 LYS A C 1
ATOM 2257 O O . LYS A 1 286 ? -6.169 12.350 35.310 1.00 65.62 286 LYS A O 1
ATOM 2262 N N . THR A 1 287 ? -5.017 10.804 34.176 1.00 54.78 287 THR A N 1
ATOM 2263 C CA . THR A 1 287 ? -6.191 10.111 33.614 1.00 54.78 287 THR A CA 1
ATOM 2264 C C . THR A 1 287 ? -7.112 9.519 34.682 1.00 54.78 287 THR A C 1
ATOM 2266 O O . THR A 1 287 ? -8.314 9.436 34.457 1.00 54.78 287 THR A O 1
ATOM 2269 N N . SER A 1 288 ? -6.583 9.175 35.859 1.00 56.28 288 SER A N 1
ATOM 2270 C CA . SER A 1 288 ? -7.344 8.665 37.009 1.00 56.28 288 SER A CA 1
ATOM 2271 C C . SER A 1 288 ? -7.958 9.752 37.904 1.00 56.28 288 SER A C 1
ATOM 2273 O O . SER A 1 288 ? -8.707 9.435 38.825 1.00 56.28 288 SER A O 1
ATOM 2275 N N . TYR A 1 289 ? -7.670 11.034 37.661 1.00 72.31 289 TYR A N 1
ATOM 2276 C CA . TYR A 1 289 ? -8.162 12.135 38.492 1.00 72.31 289 TYR A CA 1
ATOM 2277 C C . TYR A 1 289 ? -9.523 12.592 37.959 1.00 72.31 289 TYR A C 1
ATOM 2279 O O . TYR A 1 289 ? -9.612 13.074 36.825 1.00 72.31 289 TYR A O 1
ATOM 2287 N N . GLN A 1 290 ? -10.580 12.454 38.766 1.00 67.44 290 GLN A N 1
ATOM 2288 C CA . GLN A 1 290 ? -11.967 12.735 38.358 1.00 67.44 290 GLN A CA 1
ATOM 2289 C C . GLN A 1 290 ? -12.143 14.139 37.767 1.00 67.44 290 GLN A C 1
ATOM 2291 O O . GLN A 1 290 ? -12.637 14.264 36.652 1.00 67.44 290 GLN A O 1
ATOM 2296 N N . ASP A 1 291 ? -11.645 15.185 38.427 1.00 74.50 291 ASP A N 1
ATOM 2297 C CA . ASP A 1 291 ? -11.791 16.565 37.936 1.00 74.50 291 ASP A CA 1
ATOM 2298 C C . ASP A 1 291 ? -11.096 16.814 36.591 1.00 74.50 291 ASP A C 1
ATOM 2300 O O . ASP A 1 291 ? -11.555 17.606 35.766 1.00 74.50 291 ASP A O 1
ATOM 2304 N N . HIS A 1 292 ? -9.968 16.144 36.353 1.00 76.25 292 HIS A N 1
ATOM 2305 C CA . HIS A 1 292 ? -9.193 16.307 35.129 1.00 76.25 292 HIS A CA 1
ATOM 2306 C C . HIS A 1 292 ? -9.800 15.511 33.970 1.00 76.25 292 HIS A C 1
ATOM 2308 O O . HIS A 1 292 ? -10.014 16.057 32.887 1.00 76.25 292 HIS A O 1
ATOM 2314 N N . SER A 1 293 ? -10.105 14.237 34.215 1.00 61.03 293 SER A N 1
ATOM 2315 C CA . SER A 1 293 ? -10.756 13.345 33.251 1.00 61.03 293 SER A CA 1
ATOM 2316 C C . SER A 1 293 ? -12.174 13.801 32.897 1.00 61.03 293 SER A C 1
ATOM 2318 O O . SER A 1 293 ? -12.607 13.583 31.770 1.00 61.03 293 SER A O 1
ATOM 2320 N N . ALA A 1 294 ? -12.875 14.507 33.794 1.00 64.94 294 ALA A N 1
ATOM 2321 C CA . ALA A 1 294 ? -14.174 15.124 33.522 1.00 64.94 294 ALA A CA 1
ATOM 2322 C C . ALA A 1 294 ? -14.098 16.380 32.636 1.00 64.94 294 ALA A C 1
ATOM 2324 O O . ALA A 1 294 ? -15.073 16.693 31.956 1.00 64.94 294 ALA A O 1
ATOM 2325 N N . ARG A 1 295 ? -12.964 17.095 32.623 1.00 66.56 295 ARG A N 1
ATOM 2326 C CA . ARG A 1 295 ? -12.791 18.360 31.883 1.00 66.56 295 ARG A CA 1
ATOM 2327 C C . ARG A 1 295 ? -12.120 18.204 30.526 1.00 66.56 295 ARG A C 1
ATOM 2329 O O . ARG A 1 295 ? -12.434 18.965 29.620 1.00 66.56 295 ARG A O 1
ATOM 2336 N N . PHE A 1 296 ? -11.217 17.240 30.382 1.00 60.00 296 PHE A N 1
ATOM 2337 C CA . PHE A 1 296 ? -10.417 17.073 29.171 1.00 60.00 296 PHE A CA 1
ATOM 2338 C C . PHE A 1 296 ? -10.618 15.698 28.545 1.00 60.00 296 PHE A C 1
ATOM 2340 O O . PHE A 1 296 ? -10.862 14.719 29.248 1.00 60.00 296 PHE A O 1
ATOM 2347 N N . SER A 1 297 ? -10.508 15.619 27.221 1.00 58.28 297 SER A N 1
ATOM 2348 C CA . SER A 1 297 ? -10.477 14.346 26.507 1.00 58.28 297 SER A CA 1
ATOM 2349 C C . SER A 1 297 ? -9.051 13.781 26.462 1.00 58.28 297 SER A C 1
ATOM 2351 O O . SER A 1 297 ? -8.072 14.497 26.234 1.00 58.28 297 SER A O 1
ATOM 2353 N N . HIS A 1 298 ? -8.928 12.473 26.684 1.00 55.59 298 HIS A N 1
ATOM 2354 C CA . HIS A 1 298 ? -7.671 11.719 26.598 1.00 55.59 298 HIS A CA 1
ATOM 2355 C C . HIS A 1 298 ? -7.807 10.630 25.533 1.00 55.59 298 HIS A C 1
ATOM 2357 O O . HIS A 1 298 ? -8.908 10.088 25.399 1.00 55.59 298 HIS A O 1
ATOM 2363 N N . PRO A 1 299 ? -6.738 10.275 24.798 1.00 50.50 299 PRO A N 1
ATOM 2364 C CA . PRO A 1 299 ? -6.708 9.112 23.903 1.00 50.50 299 PRO A CA 1
ATOM 2365 C C . PRO A 1 299 ? -7.255 7.825 24.545 1.00 50.50 299 PRO A C 1
ATOM 2367 O O . PRO A 1 299 ? -7.252 7.693 25.770 1.00 50.50 299 PRO A O 1
ATOM 2370 N N . SER A 1 300 ? -7.717 6.858 23.742 1.00 47.19 300 SER A N 1
ATOM 2371 C CA . SER A 1 300 ? -8.022 5.509 24.251 1.00 47.19 300 SER A CA 1
ATOM 2372 C C . SER A 1 300 ? -6.793 4.910 24.930 1.00 47.19 300 SER A C 1
ATOM 2374 O O . SER A 1 300 ? -5.672 5.087 24.453 1.00 47.19 300 SER A O 1
ATOM 2376 N N . VAL A 1 301 ? -7.015 4.160 26.012 1.00 46.16 301 VAL A N 1
ATOM 2377 C CA . VAL A 1 301 ? -5.968 3.347 26.637 1.00 46.16 301 VAL A CA 1
ATOM 2378 C C . VAL A 1 301 ? -5.452 2.347 25.605 1.00 46.16 301 VAL A C 1
ATOM 2380 O O . VAL A 1 301 ? -6.222 1.773 24.834 1.00 46.16 301 VAL A O 1
ATOM 2383 N N . CY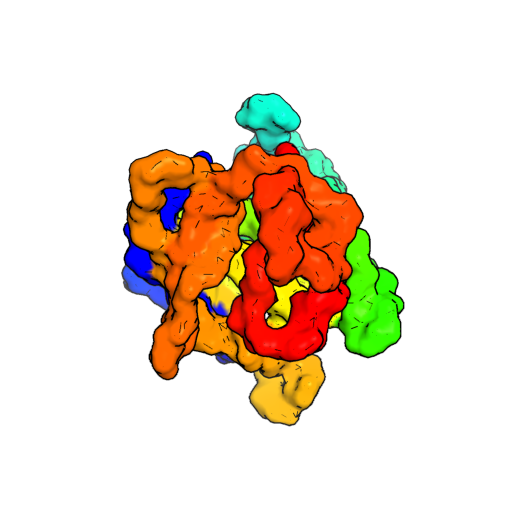S A 1 302 ? -4.135 2.193 25.572 1.00 43.75 302 CYS A N 1
ATOM 2384 C CA . CYS A 1 302 ? -3.428 1.352 24.629 1.00 43.75 302 CYS A CA 1
ATOM 2385 C C . CYS A 1 302 ? -4.030 -0.066 24.513 1.00 43.75 302 CYS A C 1
ATOM 2387 O O . CYS A 1 302 ? -4.205 -0.724 25.543 1.00 43.75 302 CYS A O 1
ATOM 2389 N N . PRO A 1 303 ? -4.251 -0.578 23.281 1.00 41.31 303 PRO A N 1
ATOM 2390 C CA . PRO A 1 303 ? -4.698 -1.950 23.022 1.00 41.31 303 PRO A CA 1
ATOM 2391 C C . PRO A 1 303 ? -3.909 -3.017 23.777 1.00 41.31 303 PRO A C 1
ATOM 2393 O O . PRO A 1 303 ? -4.436 -4.069 24.108 1.00 41.31 303 PRO A O 1
ATOM 2396 N N . GLN A 1 304 ? -2.614 -2.763 23.970 1.00 45.50 304 GLN A N 1
ATOM 2397 C CA . GLN A 1 304 ? -1.668 -3.735 24.500 1.00 45.50 304 GLN A CA 1
ATOM 2398 C C . GLN A 1 304 ? -1.631 -3.744 26.034 1.00 45.50 304 GLN A C 1
ATOM 2400 O O . GLN A 1 304 ? -0.969 -4.609 26.590 1.00 45.50 304 GLN A O 1
ATOM 2405 N N . GLN A 1 305 ? -2.302 -2.796 26.711 1.00 46.53 305 GLN A N 1
ATOM 2406 C CA . GLN A 1 305 ? -2.331 -2.642 28.178 1.00 46.53 305 GLN A CA 1
ATOM 2407 C C . GLN A 1 305 ? -0.965 -2.822 28.878 1.00 46.53 305 GLN A C 1
ATOM 2409 O O . GLN A 1 305 ? -0.904 -3.206 30.044 1.00 46.53 305 GLN A O 1
ATOM 2414 N N . THR A 1 306 ? 0.155 -2.541 28.201 1.00 46.28 306 THR A N 1
ATOM 2415 C CA . THR A 1 306 ? 1.475 -2.669 28.821 1.00 46.28 306 THR A CA 1
ATOM 2416 C C . THR A 1 306 ? 1.783 -1.420 29.655 1.00 46.28 306 THR A C 1
ATOM 2418 O O . THR A 1 306 ? 1.440 -0.305 29.241 1.00 46.28 306 THR A O 1
ATOM 2421 N N . PRO A 1 307 ? 2.486 -1.551 30.797 1.00 40.28 307 PRO A N 1
ATOM 2422 C CA . PRO A 1 307 ? 2.905 -0.415 31.628 1.00 40.28 307 PRO A CA 1
ATOM 2423 C C . PRO A 1 307 ? 3.759 0.633 30.890 1.00 40.28 307 PRO A C 1
ATOM 2425 O O . PRO A 1 307 ? 3.941 1.742 31.381 1.00 40.28 307 PRO A O 1
ATOM 2428 N N . HIS A 1 308 ? 4.281 0.295 29.707 1.00 42.38 308 HIS A N 1
ATOM 2429 C CA . HIS A 1 308 ? 5.124 1.152 28.870 1.00 42.38 308 HIS A CA 1
ATOM 2430 C C . HIS A 1 308 ? 4.364 1.853 27.736 1.00 42.38 308 HIS A C 1
ATOM 2432 O O . HIS A 1 308 ? 4.944 2.652 27.012 1.00 42.38 308 HIS A O 1
ATOM 2438 N N . CYS A 1 309 ? 3.056 1.624 27.589 1.00 44.03 309 CYS A N 1
ATOM 2439 C CA . CYS A 1 309 ? 2.287 2.167 26.466 1.00 44.03 309 CYS A CA 1
ATOM 2440 C C . CYS A 1 309 ? 1.865 3.648 26.632 1.00 44.03 309 CYS A C 1
ATOM 2442 O O . CYS A 1 309 ? 1.134 4.206 25.814 1.00 44.03 309 CYS A O 1
ATOM 2444 N N . ILE A 1 310 ? 2.334 4.295 27.703 1.00 40.62 310 ILE A N 1
ATOM 2445 C CA . ILE A 1 310 ? 2.080 5.703 28.056 1.00 40.62 310 ILE A CA 1
ATOM 2446 C C . ILE A 1 310 ? 3.015 6.675 27.313 1.00 40.62 310 ILE A C 1
ATOM 2448 O O . ILE A 1 310 ? 2.789 7.883 27.318 1.00 40.62 310 ILE A O 1
ATOM 2452 N N . THR A 1 311 ? 4.068 6.166 26.665 1.00 43.00 311 THR A N 1
ATOM 2453 C CA . THR A 1 311 ? 5.087 6.977 25.974 1.00 43.00 311 THR A CA 1
ATOM 2454 C C . THR A 1 311 ? 4.922 7.019 24.455 1.00 43.00 311 THR A C 1
ATOM 2456 O O . THR A 1 311 ? 5.691 7.696 23.771 1.00 43.00 311 THR A O 1
ATOM 2459 N N . ASP A 1 312 ? 3.910 6.350 23.900 1.00 39.62 312 ASP A N 1
ATOM 2460 C CA . ASP A 1 312 ? 3.810 6.184 22.453 1.00 39.62 312 ASP A CA 1
ATOM 2461 C C . ASP A 1 312 ? 3.248 7.425 21.750 1.00 39.62 312 ASP A C 1
ATOM 2463 O O . ASP A 1 312 ? 2.044 7.687 21.701 1.00 39.62 312 ASP A O 1
ATOM 2467 N N . MET A 1 313 ? 4.150 8.163 21.105 1.00 42.84 313 MET A N 1
ATOM 2468 C CA . MET A 1 313 ? 3.858 9.230 20.145 1.00 42.84 313 MET A CA 1
ATOM 2469 C C . MET A 1 313 ? 2.994 8.778 18.951 1.00 42.84 313 MET A C 1
ATOM 2471 O O . MET A 1 313 ? 2.443 9.622 18.240 1.00 42.84 313 MET A O 1
ATOM 2475 N N . ILE A 1 314 ? 2.841 7.465 18.753 1.00 40.06 314 ILE A N 1
ATOM 2476 C CA . ILE A 1 314 ? 1.896 6.842 17.817 1.00 40.06 314 ILE A CA 1
ATOM 2477 C C . ILE A 1 314 ? 0.446 7.162 18.227 1.00 40.06 314 ILE A C 1
ATOM 2479 O O . ILE A 1 314 ? -0.371 7.491 17.365 1.00 40.06 314 ILE A O 1
ATOM 2483 N N . HIS A 1 315 ? 0.142 7.205 19.533 1.00 44.25 315 HIS A N 1
ATOM 2484 C CA . HIS A 1 315 ? -1.173 7.613 20.035 1.00 44.25 315 HIS A CA 1
ATOM 2485 C C . HIS A 1 315 ? -1.492 9.066 19.673 1.00 44.25 315 HIS A C 1
ATOM 2487 O O . HIS A 1 315 ? -2.594 9.357 19.232 1.00 44.25 315 HIS A O 1
ATOM 2493 N N . TYR A 1 316 ? -0.523 9.983 19.758 1.00 41.50 316 TYR A N 1
ATOM 2494 C CA . TYR A 1 316 ? -0.736 11.409 19.459 1.00 41.50 316 TYR A CA 1
ATOM 2495 C C . TYR A 1 316 ? -1.178 11.699 18.017 1.00 41.50 316 TYR A C 1
ATOM 2497 O O . TYR A 1 316 ? -1.742 12.756 17.747 1.00 41.50 316 TYR A O 1
ATOM 2505 N N . ARG A 1 317 ? -0.919 10.776 17.088 1.00 41.00 317 ARG A N 1
ATOM 2506 C CA . ARG A 1 317 ? -1.142 10.958 15.646 1.00 41.00 317 ARG A CA 1
ATOM 2507 C C . ARG A 1 317 ? -2.399 10.251 15.143 1.00 41.00 317 ARG A C 1
ATOM 2509 O O . ARG A 1 317 ? -2.857 10.557 14.050 1.00 41.00 317 ARG A O 1
ATOM 2516 N N . ALA A 1 318 ? -2.974 9.364 15.958 1.00 40.28 318 ALA A N 1
ATOM 2517 C CA . ALA A 1 318 ? -4.236 8.678 15.691 1.00 40.28 318 ALA A CA 1
ATOM 2518 C C . ALA A 1 318 ? -5.489 9.495 16.083 1.00 40.28 318 ALA A C 1
ATOM 2520 O O . ALA A 1 318 ? -6.597 9.089 15.748 1.00 40.28 318 ALA A O 1
ATOM 2521 N N . PHE A 1 319 ? -5.336 10.636 16.775 1.00 42.12 319 PHE A N 1
ATOM 2522 C CA . PHE A 1 319 ? -6.459 11.418 17.330 1.00 42.12 319 PHE A CA 1
ATOM 2523 C C . PHE A 1 319 ? -6.597 12.852 16.805 1.00 42.12 319 PHE A C 1
ATOM 2525 O O . PHE A 1 319 ? -7.453 13.582 17.295 1.00 42.12 319 PHE A O 1
ATOM 2532 N N . VAL A 1 320 ? -5.807 13.272 15.813 1.00 30.33 320 VAL A N 1
ATOM 2533 C CA . VAL A 1 320 ? -6.006 14.583 15.172 1.00 30.33 320 VAL A CA 1
ATOM 2534 C C . VAL A 1 320 ? -6.575 14.372 13.777 1.00 30.33 320 VAL A C 1
ATOM 2536 O O . VAL A 1 320 ? -5.859 14.442 12.784 1.00 30.33 320 VAL A O 1
ATOM 2539 N N . HIS A 1 321 ? -7.878 14.110 13.736 1.00 29.69 321 HIS A N 1
ATOM 2540 C CA . HIS A 1 321 ? -8.701 14.578 12.629 1.00 29.69 321 HIS A CA 1
ATOM 2541 C C . HIS A 1 321 ? -9.181 15.978 13.007 1.00 29.69 321 HIS A C 1
ATOM 2543 O O . HIS A 1 321 ? -9.902 16.145 13.992 1.00 29.69 321 HIS A O 1
ATOM 2549 N N . ARG A 1 322 ? -8.709 16.981 12.273 1.00 29.02 322 ARG A N 1
ATOM 2550 C CA . ARG A 1 322 ? -9.484 18.190 12.008 1.00 29.02 322 ARG A CA 1
ATOM 2551 C C . ARG A 1 322 ? -9.849 18.146 10.541 1.00 29.02 322 ARG A C 1
ATOM 2553 O O . ARG A 1 322 ? -8.928 17.816 9.761 1.00 29.02 322 ARG A O 1
#

InterPro domains:
  IPR012664 Conserved hypothetical protein CHP02452 [TIGR02452] (6-231)
  IPR019261 Microbial-type PARG, catalytic domain [PF10021] (8-116)
  IPR043472 Macro domain-like [G3DSA:3.40.220.10] (3-237)
  IPR043472 Macro domain-like [SSF52949] (160-237)

Secondary structure (DSSP, 8-state):
-----SS-EEEEEESS-HHHHHHHHHHTT--EEEEE---SSSTTTTGGGT--SHHHHHHHHBSHHHHH-GGG-SS--S--EEE-TTS-EEE--GGGS-SPPTT--EEEEEEEEEE--TTTTTPEEEEEEEEEEEEE-PPPSS---BTTTB--HHHHHHHHHHHHHHHHHHHHTT-SEEEE--TTSSTT---HHHHHHHHHHHHHHTTTT-SEEEEE----TT-TT-HHHHHHHHHTTEEEEPPP-PPTTPPP-SEEEEEE-TTS-EEEEE----SPBPTTGGG-TTTT-HHHHHHSB-PPPPTT--TTTTS-TTGGGSS---

Solvent-accessible surface area (backbone atoms only — not comparable to full-atom values): 18150 Å² total; per-residue (Å²): 132,94,64,62,78,34,84,39,19,43,24,40,49,45,78,39,61,57,66,60,56,47,48,58,40,43,77,69,70,48,47,53,34,35,58,33,62,29,50,47,70,38,66,40,55,44,40,93,75,69,45,90,46,72,31,15,52,53,36,74,20,29,53,47,44,63,72,55,31,49,94,68,53,84,73,72,87,60,89,42,74,46,68,46,100,86,67,49,82,42,83,53,59,63,73,68,58,52,60,47,52,91,76,49,67,48,78,49,66,72,24,40,37,44,34,43,52,74,93,62,69,49,38,73,43,94,72,57,47,67,66,42,29,36,38,35,39,46,55,63,66,63,56,72,65,43,90,89,64,36,67,40,66,72,56,49,40,55,50,37,52,43,55,41,47,55,52,53,50,40,53,74,72,65,32,36,28,40,41,38,52,68,69,27,40,60,100,23,56,34,48,40,54,59,49,40,52,43,50,51,58,46,50,58,67,46,27,0,48,28,50,35,39,36,32,30,26,75,57,61,94,87,48,97,85,28,60,36,54,39,32,32,79,74,38,41,72,42,32,30,25,42,45,74,82,73,60,94,92,61,44,87,41,67,59,31,77,70,49,75,48,98,86,59,38,34,33,29,35,54,49,46,65,96,39,57,69,35,95,50,40,58,64,43,89,48,68,87,37,66,76,51,47,74,58,26,27,62,67,67,76,54,94,79,73,49,96,71,58,52,73,50,66,68,58,65,54,74,70,68,83,128

Sequence (322 aa):
MVQPIYPQTAVRVINADCLHVYADLTAQRYRPVLLNMANAQTPGGGYRRGAEAQEENIFRRSNYFLGLDSALDSERRCEYFRYSDQGEQQRVSPHSLYPMSTFGALYTQDITVFRDSEDDGYAFLNEPVHNVCTIAMAAYQNPPLKQGNHLPSEYAANTRKKIENIFAIAQHQKHDCLVLSALGCGAFKNPPEDIARLFKTVILQYAGVFHSIIFAIIGEQNSSNDNFASFHNLLHNYNISPPAVPQVGMALGSHRIREIRSNGQMILDNFVIARDPCKYGGMCNKTSYQDHSARFSHPSVCPQQTPHCITDMIHYRAFVHR

pLDDT: mean 79.86, std 18.83, range [29.02, 98.88]

Radius of gyration: 20.57 Å; Cα contacts (8 Å, |Δi|>4): 601; chains: 1; bounding box: 46×40×66 Å

Mean predicted aligned error: 9.7 Å

Organism: NCBI:txid433720

Nearest PDB structures (foldseek):
  5zdg-assembly1_C  TM=8.199E-01  e=1.953E-13  Deinococcus radiodurans R1 = ATCC 13939 = DSM 20539
  5zdf-assembly1_A  TM=8.180E-01  e=3.376E-13  Deinococcus radiodurans R1 = ATCC 13939 = DSM 20539
  5zda-assembly1_A  TM=7.981E-01  e=7.134E-11  Deinococcus radiodurans R1 = ATCC 13939 = DSM 20539
  2dx6-assembly2_B  TM=7.857E-01  e=2.372E-05  Thermus thermophilus HB8
  6fx7-assembly1_A  TM=6.956E-01  e=1.012E-05  Archaeoglobus fulgidus DSM 4304

Foldseek 3Di:
DQDFPAQKAWEAEDQAQLVVVVVVCVVVVFFEAEEQLADLAAQLPCLVVPDDDNSSQQVLQKPVCCVQVLVPVPDCPDWDWDADPVRDIDTDRSVVPPNPDLQDKDKDWFMKGQFDGVVVVRHGDPDIDTGHIYIYFHQAAQADADPPLAHDLVSLLSLLSSLLVVVVVCLVVPGQEYAAEQNCVPRRPRQLLSSLVSNVLSCQQNTNSHRYYYYHYNWDPPDPRTSSVSNCVRTHRQMEGEADDDDPPFDFAGWAWDDQDPSRYTYTDGHDPPAAADPCELLDPCCVPPVRVVHHDHFHDDPVNDPPSSPDSSSVSSHDDD